Protein AF-A0A7S2JR29-F1 (afdb_monomer_lite)

Foldseek 3Di:
DFLDDDDDDDPVVVVVNVVVQLQAAFDDADDADDAFHKGKDQPVVPDDPPPDDVVRDGPDIDIDTADFWDQDPVVCWTDDPRAPDTANAADPRYPNRRHHGDDPPVNDGPDSDDHGDCPPPDWQFPDDADPVGQWTWTAPNVNPDIGTHHPVRDDPPPPPFPDKDFDWDDDPVDIHTPDIDTDHDPPDDWDQDPVVNDIDDDDDD

Organism: NCBI:txid163516

Radius of gyration: 22.62 Å; chains: 1; bounding box: 62×38×67 Å

Secondary structure (DSSP, 8-state):
--SSSS----HHHHHHHHHHHTTS-------TT----EEEEETTTTSPTT---TT--TT-EEEEEPPPPEEETTTTEEE-TT-SS-BSSB-SS-GGGTT-B---TTS--STT------TT---EEEE--BTTB--EEEEEGGGTEEEEE-GGG--------SEEEEEEEE-SS-EEEEEEEEE---SS-PPEETTTTEEPS----

pLDDT: mean 70.87, std 15.74, range [25.97, 96.75]

Structure (mmCIF, N/CA/C/O backbone):
data_AF-A0A7S2JR29-F1
#
_entry.id   AF-A0A7S2JR29-F1
#
loop_
_atom_site.group_PDB
_atom_site.id
_atom_site.type_symbol
_atom_site.label_atom_id
_atom_site.label_alt_id
_atom_site.label_comp_id
_atom_site.label_asym_id
_atom_site.label_entity_id
_atom_site.label_seq_id
_atom_site.pdbx_PDB_ins_code
_atom_site.Cartn_x
_atom_site.Cartn_y
_atom_site.Cartn_z
_atom_site.occupancy
_atom_site.B_iso_or_equiv
_atom_site.auth_seq_id
_atom_site.auth_comp_id
_atom_site.auth_asym_id
_atom_site.auth_atom_id
_atom_site.pdbx_PDB_model_num
ATOM 1 N N . ASN A 1 1 ? 14.807 -12.478 2.653 1.00 32.62 1 ASN A N 1
ATOM 2 C CA . ASN A 1 1 ? 14.639 -12.331 1.195 1.00 32.62 1 ASN A CA 1
ATOM 3 C C . ASN A 1 1 ? 13.694 -11.182 0.992 1.00 32.62 1 ASN A C 1
ATOM 5 O O . ASN A 1 1 ? 12.557 -11.272 1.449 1.00 32.62 1 ASN A O 1
ATOM 9 N N . GLY A 1 2 ? 14.220 -10.057 0.503 1.00 25.97 2 GLY A N 1
ATOM 10 C CA . GLY A 1 2 ? 13.373 -8.916 0.178 1.00 25.97 2 GLY A CA 1
ATOM 11 C C . GLY A 1 2 ? 12.423 -9.295 -0.959 1.00 25.97 2 GLY A C 1
ATOM 12 O O . GLY A 1 2 ? 12.494 -10.427 -1.452 1.00 25.97 2 GLY A O 1
ATOM 13 N N . PRO A 1 3 ? 11.590 -8.358 -1.433 1.00 32.12 3 PRO A N 1
ATOM 14 C CA . PRO A 1 3 ? 10.979 -8.502 -2.758 1.00 32.12 3 PRO A CA 1
ATOM 15 C C . PRO A 1 3 ? 12.033 -8.867 -3.831 1.00 32.12 3 PRO A C 1
ATOM 17 O O . PRO A 1 3 ? 11.718 -9.563 -4.786 1.00 32.12 3 PRO A O 1
ATOM 20 N N . PHE A 1 4 ? 13.317 -8.580 -3.559 1.00 44.47 4 PHE A N 1
ATOM 21 C CA . PHE A 1 4 ? 14.482 -9.092 -4.273 1.00 44.47 4 PHE A CA 1
ATOM 22 C C . PHE A 1 4 ? 15.467 -9.820 -3.323 1.00 44.47 4 PHE A C 1
ATOM 24 O O . PHE A 1 4 ? 15.941 -9.244 -2.342 1.00 44.47 4 PHE A O 1
ATOM 31 N N . ALA A 1 5 ? 15.711 -11.119 -3.584 1.00 30.00 5 ALA A N 1
ATOM 32 C CA . ALA A 1 5 ? 16.952 -11.906 -3.379 1.00 30.00 5 ALA A CA 1
ATOM 33 C C . ALA A 1 5 ? 16.700 -13.375 -2.951 1.00 30.00 5 ALA A C 1
ATOM 35 O O . ALA A 1 5 ? 16.258 -13.635 -1.836 1.00 30.00 5 ALA A O 1
ATOM 36 N N . GLY A 1 6 ? 17.103 -14.316 -3.822 1.00 36.81 6 GLY A N 1
ATOM 37 C CA . GLY A 1 6 ? 17.596 -15.670 -3.506 1.00 36.81 6 GLY A CA 1
ATOM 38 C C . GLY A 1 6 ? 16.601 -16.728 -3.000 1.00 36.81 6 GLY A C 1
ATOM 39 O O . GLY A 1 6 ? 16.260 -16.735 -1.829 1.00 36.81 6 GLY A O 1
ATOM 40 N N . LYS A 1 7 ? 16.245 -17.694 -3.871 1.00 45.25 7 LYS A N 1
ATOM 41 C CA . LYS A 1 7 ? 15.585 -19.000 -3.601 1.00 45.25 7 LYS A CA 1
ATOM 42 C C . LYS A 1 7 ? 15.349 -19.316 -2.100 1.00 45.25 7 LYS A C 1
ATOM 44 O O . LYS A 1 7 ? 16.184 -19.948 -1.454 1.00 45.25 7 LYS A O 1
ATOM 49 N N . ASN A 1 8 ? 14.193 -18.914 -1.567 1.00 46.78 8 ASN A N 1
ATOM 50 C CA . ASN A 1 8 ? 13.805 -19.149 -0.170 1.00 46.78 8 ASN A CA 1
ATOM 51 C C . ASN A 1 8 ? 13.658 -20.658 0.085 1.00 46.78 8 ASN A C 1
ATOM 53 O O . ASN A 1 8 ? 12.890 -21.326 -0.609 1.00 46.78 8 ASN A O 1
ATOM 57 N N . GLN A 1 9 ? 14.364 -21.203 1.079 1.00 53.62 9 GLN A N 1
ATOM 58 C CA . GLN A 1 9 ? 14.301 -22.635 1.421 1.00 53.62 9 GLN A CA 1
ATOM 59 C C . GLN A 1 9 ? 13.503 -22.930 2.701 1.00 53.62 9 GLN A C 1
ATOM 61 O O . GLN A 1 9 ? 13.323 -24.102 3.028 1.00 53.62 9 GLN A O 1
ATOM 66 N N . SER A 1 10 ? 12.994 -21.925 3.433 1.00 61.34 10 SER A N 1
ATOM 67 C CA . SER A 1 10 ? 12.275 -22.181 4.692 1.00 61.34 10 SER A CA 1
ATOM 68 C C . SER A 1 10 ? 10.958 -21.418 4.850 1.00 61.34 10 SER A C 1
ATOM 70 O O . SER A 1 10 ? 10.845 -20.234 4.542 1.00 61.34 10 SER A O 1
ATOM 72 N N . THR A 1 11 ? 9.966 -22.092 5.435 1.00 54.06 11 THR A N 1
ATOM 73 C CA . THR A 1 11 ? 8.628 -21.571 5.773 1.00 54.06 11 THR A CA 1
ATOM 74 C C . THR A 1 11 ? 8.671 -20.312 6.648 1.00 54.06 11 THR A C 1
ATOM 76 O O . THR A 1 11 ? 7.770 -19.480 6.594 1.00 54.06 11 THR A O 1
ATOM 79 N N . LYS A 1 12 ? 9.736 -20.144 7.441 1.00 54.47 12 LYS A N 1
ATOM 80 C CA . LYS A 1 12 ? 9.939 -18.978 8.306 1.00 54.47 12 LYS A CA 1
ATOM 81 C C . LYS A 1 12 ? 10.184 -17.697 7.503 1.00 54.47 12 LYS A C 1
ATOM 83 O O . LYS A 1 12 ? 9.631 -16.660 7.846 1.00 54.47 12 LYS A O 1
ATOM 88 N N . GLU A 1 13 ? 10.940 -17.777 6.408 1.00 51.84 13 GLU A N 1
ATOM 89 C CA . GLU A 1 13 ? 11.180 -16.625 5.527 1.00 51.84 13 GLU A CA 1
ATOM 90 C C . GLU A 1 13 ? 9.914 -16.196 4.784 1.00 51.84 13 GLU A C 1
ATOM 92 O O . GLU A 1 13 ? 9.725 -15.006 4.552 1.00 51.84 13 GLU A O 1
ATOM 97 N N . HIS A 1 14 ? 9.023 -17.136 4.453 1.00 52.34 14 HIS A N 1
ATOM 98 C CA . HIS A 1 14 ? 7.710 -16.792 3.906 1.00 52.34 14 HIS A CA 1
ATOM 99 C C . HIS A 1 14 ? 6.840 -16.046 4.917 1.00 52.34 14 HIS A C 1
ATOM 101 O O . HIS A 1 14 ? 6.235 -15.052 4.541 1.00 52.34 14 HIS A O 1
ATOM 107 N N . LEU A 1 15 ? 6.827 -16.456 6.189 1.00 55.44 15 LEU A N 1
ATOM 108 C CA . LEU A 1 15 ? 6.054 -15.776 7.237 1.00 55.44 15 LEU A CA 1
ATOM 109 C C . LEU A 1 15 ? 6.587 -14.373 7.562 1.00 55.44 15 LEU A C 1
ATOM 111 O O . LEU A 1 15 ? 5.800 -13.456 7.778 1.00 55.44 15 LEU A O 1
ATOM 115 N N . ASP A 1 16 ? 7.910 -14.193 7.585 1.00 53.47 16 ASP A N 1
ATOM 116 C CA . ASP A 1 16 ? 8.519 -12.874 7.790 1.00 53.47 16 ASP A CA 1
ATOM 117 C C . ASP A 1 16 ? 8.306 -11.957 6.569 1.00 53.47 16 ASP A C 1
ATOM 119 O O . ASP A 1 16 ? 8.102 -10.757 6.739 1.00 53.47 16 ASP A O 1
ATOM 123 N N . ARG A 1 17 ? 8.272 -12.511 5.346 1.00 52.22 17 ARG A N 1
ATOM 124 C CA . ARG A 1 17 ? 7.917 -11.764 4.129 1.00 52.22 17 ARG A CA 1
ATOM 125 C C . ARG A 1 17 ? 6.442 -11.369 4.114 1.00 52.22 17 ARG A C 1
ATOM 127 O O . ARG A 1 17 ? 6.159 -10.207 3.877 1.00 52.22 17 ARG A O 1
ATOM 134 N N . ASP A 1 18 ? 5.531 -12.287 4.429 1.00 49.19 18 ASP A N 1
ATOM 135 C CA . ASP A 1 18 ? 4.097 -11.999 4.581 1.00 49.19 18 ASP A CA 1
ATOM 136 C C . ASP A 1 18 ? 3.857 -10.899 5.617 1.00 49.19 18 ASP A C 1
ATOM 138 O O . ASP A 1 18 ? 3.021 -10.028 5.412 1.00 49.19 18 ASP A O 1
ATOM 142 N N . ARG A 1 19 ? 4.605 -10.904 6.730 1.00 53.03 19 ARG A N 1
ATOM 143 C CA . ARG A 1 19 ? 4.529 -9.842 7.741 1.00 53.03 19 ARG A CA 1
ATOM 144 C C . ARG A 1 19 ? 4.991 -8.490 7.189 1.00 53.03 19 ARG A C 1
ATOM 146 O O . ARG A 1 19 ? 4.365 -7.488 7.496 1.00 53.03 19 ARG A O 1
ATOM 153 N N . ASN A 1 20 ? 6.050 -8.472 6.380 1.00 46.97 20 ASN A N 1
ATOM 154 C CA . ASN A 1 20 ? 6.601 -7.245 5.799 1.00 46.97 20 ASN A CA 1
ATOM 155 C C . ASN A 1 20 ? 5.775 -6.723 4.606 1.00 46.97 20 ASN A C 1
ATOM 157 O O . ASN A 1 20 ? 5.671 -5.515 4.429 1.00 46.97 20 ASN A O 1
ATOM 161 N N . LEU A 1 21 ? 5.162 -7.609 3.814 1.00 45.38 21 LEU A N 1
ATOM 162 C CA . LEU A 1 21 ? 4.220 -7.257 2.743 1.00 45.38 21 LEU A CA 1
ATOM 163 C C . LEU A 1 21 ? 2.896 -6.729 3.321 1.00 45.38 21 LEU A C 1
ATOM 165 O O . LEU A 1 21 ? 2.339 -5.775 2.799 1.00 45.38 21 LEU A O 1
ATOM 169 N N . LYS A 1 22 ? 2.450 -7.257 4.469 1.00 45.28 22 LYS A N 1
ATOM 170 C CA . LYS A 1 22 ? 1.322 -6.707 5.248 1.00 45.28 22 LYS A CA 1
ATOM 171 C C . LYS A 1 22 ? 1.606 -5.346 5.885 1.00 45.28 22 LYS A C 1
ATOM 173 O O . LYS A 1 22 ? 0.684 -4.697 6.367 1.00 45.28 22 LYS A O 1
ATOM 178 N N . GLU A 1 23 ? 2.866 -4.918 5.940 1.00 41.50 23 GLU A N 1
ATOM 179 C CA . GLU A 1 23 ? 3.234 -3.610 6.484 1.00 41.50 23 GLU A CA 1
ATOM 180 C C . GLU A 1 23 ? 3.197 -2.494 5.432 1.00 41.50 23 GLU A C 1
ATOM 182 O O . GLU A 1 23 ? 3.152 -1.333 5.839 1.00 41.50 23 GLU A O 1
ATOM 187 N N . TYR A 1 24 ? 3.154 -2.778 4.119 1.00 32.66 24 TYR A N 1
ATOM 188 C CA . TYR A 1 24 ? 3.114 -1.719 3.104 1.00 32.66 24 TYR A CA 1
ATOM 189 C C . TYR A 1 24 ? 2.336 -2.090 1.829 1.00 32.66 24 TYR A C 1
ATOM 191 O O . TYR A 1 24 ? 2.521 -3.180 1.300 1.00 32.66 24 TYR A O 1
ATOM 199 N N . PRO A 1 25 ? 1.448 -1.190 1.363 1.00 44.81 25 PRO A N 1
ATOM 200 C CA . PRO A 1 25 ? 0.139 -1.542 0.833 1.00 44.81 25 PRO A CA 1
ATOM 201 C C . PRO A 1 25 ? 0.118 -1.649 -0.683 1.00 44.81 25 PRO A C 1
ATOM 203 O O . PRO A 1 25 ? 1.171 -1.615 -1.287 1.00 44.81 25 PRO A O 1
ATOM 206 N N . LEU A 1 26 ? -1.083 -1.799 -1.249 1.00 31.61 26 LEU A N 1
ATOM 207 C CA . LEU A 1 26 ? -1.375 -2.372 -2.547 1.00 31.61 26 LEU A CA 1
ATOM 208 C C . LEU A 1 26 ? -2.769 -1.813 -2.984 1.00 31.61 26 LEU A C 1
ATOM 210 O O . LEU A 1 26 ? -3.681 -2.053 -2.230 1.00 31.61 26 LEU A O 1
ATOM 214 N N . CYS A 1 27 ? -2.982 -1.023 -4.063 1.00 44.75 27 CYS A N 1
ATOM 215 C CA . CYS A 1 27 ? -4.030 0.048 -4.181 1.00 44.75 27 CYS A CA 1
ATOM 216 C C . CYS A 1 27 ? -5.144 -0.045 -5.249 1.00 44.75 27 CYS A C 1
ATOM 218 O O . CYS A 1 27 ? -4.932 -0.634 -6.304 1.00 44.75 27 CYS A O 1
ATOM 220 N N . PRO A 1 28 ? -6.280 0.659 -5.010 1.00 40.38 28 PRO A N 1
ATOM 221 C CA . PRO A 1 28 ? -7.152 1.268 -6.018 1.00 40.38 28 PRO A CA 1
ATOM 222 C C . PRO A 1 28 ? -7.369 2.793 -5.810 1.00 40.38 28 PRO A C 1
ATOM 224 O O . PRO A 1 28 ? -6.794 3.408 -4.910 1.00 40.38 28 PRO A O 1
ATOM 227 N N . ASP A 1 29 ? -8.189 3.369 -6.695 1.00 34.75 29 ASP A N 1
ATOM 228 C CA . ASP A 1 29 ? -8.310 4.786 -7.075 1.00 34.75 29 ASP A CA 1
ATOM 229 C C . ASP A 1 29 ? -8.396 5.840 -5.961 1.00 34.75 29 ASP A C 1
ATOM 231 O O . ASP A 1 29 ? -9.320 5.881 -5.148 1.00 34.75 29 ASP A O 1
ATOM 235 N N . LEU A 1 30 ? -7.486 6.808 -6.044 1.00 42.41 30 LEU A N 1
ATOM 236 C CA . LEU A 1 30 ? -7.409 7.978 -5.182 1.00 42.41 30 LEU A CA 1
ATOM 237 C C . LEU A 1 30 ? -7.205 9.264 -5.979 1.00 42.41 30 LEU A C 1
ATOM 239 O O . LEU A 1 30 ? -6.501 9.272 -6.983 1.00 42.41 30 LEU A O 1
ATOM 243 N N . GLU A 1 31 ? -7.774 10.365 -5.482 1.00 44.97 31 GLU A N 1
ATOM 244 C CA . GLU A 1 31 ? -7.595 11.707 -6.047 1.00 44.97 31 GLU A CA 1
ATOM 245 C C . GLU A 1 31 ? -6.125 12.178 -6.038 1.00 44.97 31 GLU A C 1
ATOM 247 O O . GLU A 1 31 ? -5.317 11.799 -5.184 1.00 44.97 31 GLU A O 1
ATOM 252 N N . GLU A 1 32 ? -5.797 13.019 -7.024 1.00 45.50 32 GLU A N 1
ATOM 253 C CA . GLU A 1 32 ? -4.442 13.330 -7.489 1.00 45.50 32 GLU A CA 1
ATOM 254 C C . GLU A 1 32 ? -3.471 13.819 -6.393 1.00 45.50 32 GLU A C 1
ATOM 256 O O . GLU A 1 32 ? -3.618 14.896 -5.814 1.00 45.50 32 GLU A O 1
ATOM 261 N N . GLY A 1 33 ? -2.383 13.059 -6.201 1.00 48.00 33 GLY A N 1
ATOM 262 C CA . GLY A 1 33 ? -1.074 13.627 -5.851 1.00 48.00 33 GLY A CA 1
ATOM 263 C C . GLY A 1 33 ? -0.629 13.606 -4.385 1.00 48.00 33 GLY A C 1
ATOM 264 O O . GLY A 1 33 ? 0.236 14.408 -4.036 1.00 48.00 33 GLY A O 1
ATOM 265 N N . THR A 1 34 ? -1.162 12.736 -3.518 1.00 54.66 34 THR A N 1
ATOM 266 C CA . THR A 1 34 ? -0.797 12.766 -2.078 1.00 54.66 34 THR A CA 1
ATOM 267 C C . THR A 1 34 ? -0.168 11.508 -1.488 1.00 54.66 34 THR A C 1
ATOM 269 O O . THR A 1 34 ? 0.165 11.532 -0.303 1.00 54.66 34 THR A O 1
ATOM 272 N N . ASP A 1 35 ? 0.055 10.449 -2.268 1.00 58.00 35 ASP A N 1
ATOM 273 C CA . ASP A 1 35 ? 0.726 9.249 -1.754 1.00 58.00 35 ASP A CA 1
ATOM 274 C C . ASP A 1 35 ? 2.081 9.005 -2.421 1.00 58.00 35 ASP A C 1
ATOM 276 O O . ASP A 1 35 ? 2.349 9.495 -3.512 1.00 58.00 35 ASP A O 1
ATOM 280 N N . GLU A 1 36 ? 2.955 8.289 -1.730 1.00 66.25 36 GLU A N 1
ATOM 281 C CA . GLU A 1 36 ? 4.335 8.032 -2.123 1.00 66.25 36 GLU A CA 1
ATOM 282 C C . GLU A 1 36 ? 4.626 6.539 -1.921 1.00 66.25 36 GLU A C 1
ATOM 284 O O . GLU A 1 36 ? 4.483 6.012 -0.816 1.00 66.25 36 GLU A O 1
ATOM 289 N N . ILE A 1 37 ? 5.036 5.829 -2.978 1.00 68.81 37 ILE A N 1
ATOM 290 C CA . ILE A 1 37 ? 5.370 4.399 -2.872 1.00 68.81 37 ILE A CA 1
ATOM 291 C C . ILE A 1 37 ? 6.734 4.251 -2.204 1.00 68.81 37 ILE A C 1
ATOM 293 O O . ILE A 1 37 ? 7.709 4.852 -2.651 1.00 68.81 37 ILE A O 1
ATOM 297 N N . PHE A 1 38 ? 6.825 3.416 -1.168 1.00 68.62 38 PHE A N 1
ATOM 298 C CA . PHE A 1 38 ? 8.088 3.082 -0.512 1.00 68.62 38 PHE A CA 1
ATOM 299 C C . PHE A 1 38 ? 8.562 1.679 -0.903 1.00 68.62 38 PHE A C 1
ATOM 301 O O . PHE A 1 38 ? 7.790 0.725 -0.883 1.00 68.62 38 PHE A O 1
ATOM 308 N N . CYS A 1 39 ? 9.852 1.558 -1.200 1.00 71.31 39 CYS A N 1
ATOM 309 C CA . CYS A 1 39 ? 10.542 0.334 -1.573 1.00 71.31 39 CYS A CA 1
ATOM 310 C C . CYS A 1 39 ? 11.359 -0.174 -0.384 1.00 71.31 39 CYS A C 1
ATOM 312 O O . CYS A 1 39 ? 11.917 0.602 0.399 1.00 71.31 39 CYS A O 1
ATOM 314 N N . SER A 1 40 ? 11.413 -1.495 -0.224 1.00 70.25 40 SER A N 1
ATOM 315 C CA . SER A 1 40 ? 12.212 -2.135 0.817 1.00 70.25 40 SER A CA 1
ATOM 316 C C . SER A 1 40 ? 13.603 -2.436 0.274 1.00 70.25 40 SER A C 1
ATOM 318 O O . SER A 1 40 ? 13.752 -3.312 -0.575 1.00 70.25 40 SER A O 1
ATOM 320 N N . ARG A 1 41 ? 14.625 -1.742 0.781 1.00 71.94 41 ARG A N 1
ATOM 321 C CA . ARG A 1 41 ? 16.021 -1.999 0.412 1.00 71.94 41 ARG A CA 1
ATOM 322 C C . ARG A 1 41 ? 16.744 -2.774 1.494 1.00 71.94 41 ARG A C 1
ATOM 324 O O . ARG A 1 41 ? 16.540 -2.562 2.694 1.00 71.94 41 ARG A O 1
ATOM 331 N N . ASN A 1 42 ? 17.598 -3.693 1.067 1.00 72.31 42 ASN A N 1
ATOM 332 C CA . ASN A 1 42 ? 18.520 -4.364 1.964 1.00 72.31 42 ASN A CA 1
ATOM 333 C C . ASN A 1 42 ? 19.681 -3.415 2.250 1.00 72.31 42 ASN A C 1
ATOM 335 O O . ASN A 1 42 ? 20.327 -2.925 1.330 1.00 72.31 42 ASN A O 1
ATOM 339 N N . ILE A 1 43 ? 19.986 -3.194 3.529 1.00 74.81 43 ILE A N 1
ATOM 340 C CA . ILE A 1 43 ? 21.078 -2.294 3.923 1.00 74.81 43 ILE A CA 1
ATOM 341 C C . ILE A 1 43 ? 22.412 -2.716 3.285 1.00 74.81 43 ILE A C 1
ATOM 343 O O . ILE A 1 43 ? 23.265 -1.869 3.045 1.00 74.81 43 ILE A O 1
ATOM 347 N N . LEU A 1 44 ? 22.602 -4.012 3.012 1.00 74.44 44 LEU A N 1
ATOM 348 C CA . LEU A 1 44 ? 23.827 -4.520 2.397 1.00 74.44 44 LEU A CA 1
ATOM 349 C C . LEU A 1 44 ? 23.996 -4.124 0.925 1.00 74.44 44 LEU A C 1
ATOM 351 O O . LEU A 1 44 ? 25.138 -4.043 0.482 1.00 74.44 44 LEU A O 1
ATOM 355 N N . ASP A 1 45 ? 22.907 -3.868 0.199 1.00 75.38 45 ASP A N 1
ATOM 356 C CA . ASP A 1 45 ? 22.960 -3.557 -1.235 1.00 75.38 45 ASP A CA 1
ATOM 357 C C . ASP A 1 45 ? 23.384 -2.098 -1.477 1.00 75.38 45 ASP A C 1
ATOM 359 O O . ASP A 1 45 ? 24.025 -1.794 -2.478 1.00 75.38 45 ASP A O 1
ATOM 363 N N . ASP A 1 46 ? 23.113 -1.206 -0.518 1.00 75.12 46 ASP A N 1
ATOM 364 C CA . ASP A 1 46 ? 23.509 0.208 -0.576 1.00 75.12 46 ASP A CA 1
ATOM 365 C C . ASP A 1 46 ? 24.894 0.481 0.054 1.00 75.12 46 ASP A C 1
ATOM 367 O O . ASP A 1 46 ? 25.340 1.631 0.137 1.00 75.12 46 ASP A O 1
ATOM 371 N N . LEU A 1 47 ? 25.598 -0.551 0.537 1.00 76.94 47 LEU A N 1
ATOM 372 C CA . LEU A 1 47 ? 26.946 -0.382 1.076 1.00 76.94 47 LEU A CA 1
ATOM 373 C C . LEU A 1 47 ? 27.966 -0.214 -0.060 1.00 76.94 47 LEU A C 1
ATOM 375 O O . LEU A 1 47 ? 27.981 -1.018 -0.991 1.00 76.94 47 LEU A O 1
ATOM 379 N N . PRO A 1 48 ? 28.896 0.756 0.035 1.00 78.00 48 PRO A N 1
ATOM 380 C CA . PRO A 1 48 ? 29.978 0.856 -0.934 1.00 78.00 48 PRO A CA 1
ATOM 381 C C . PRO A 1 48 ? 30.803 -0.435 -0.932 1.00 78.00 48 PRO A C 1
ATOM 383 O O . PRO A 1 48 ? 31.091 -0.994 0.135 1.00 78.00 48 PRO A O 1
ATOM 386 N N . GLU A 1 49 ? 31.185 -0.900 -2.126 1.00 76.44 49 GLU A N 1
ATOM 387 C CA . GLU A 1 49 ? 31.957 -2.132 -2.303 1.00 76.44 49 GLU A CA 1
ATOM 388 C C . GLU A 1 49 ? 33.159 -2.161 -1.342 1.00 76.44 49 GLU A C 1
ATOM 390 O O . GLU A 1 49 ? 34.043 -1.305 -1.375 1.00 76.44 49 GLU A O 1
ATOM 395 N N . GLY A 1 50 ? 33.175 -3.148 -0.440 1.00 72.81 50 GLY A N 1
ATOM 396 C CA . GLY A 1 50 ? 34.240 -3.328 0.552 1.00 72.81 50 GLY A CA 1
ATOM 397 C C . GLY A 1 50 ? 33.938 -2.823 1.968 1.00 72.81 50 GLY A C 1
ATOM 398 O O . GLY A 1 50 ? 34.748 -3.065 2.869 1.00 72.81 50 GLY A O 1
ATOM 399 N N . ALA A 1 51 ? 32.783 -2.200 2.223 1.00 74.25 51 ALA A N 1
ATOM 400 C CA . ALA A 1 51 ? 32.363 -1.849 3.578 1.00 74.25 51 ALA A CA 1
ATOM 401 C C . ALA A 1 51 ? 32.025 -3.107 4.404 1.00 74.25 51 ALA A C 1
ATOM 403 O O . ALA A 1 51 ? 30.928 -3.657 4.351 1.00 74.25 51 ALA A O 1
ATOM 404 N N . LYS A 1 52 ? 32.981 -3.571 5.214 1.00 66.75 52 LYS A N 1
ATOM 405 C CA . LYS A 1 52 ? 32.766 -4.650 6.188 1.00 66.75 52 LYS A CA 1
ATOM 406 C C . LYS A 1 52 ? 32.278 -4.059 7.508 1.00 66.75 52 LYS A C 1
ATOM 408 O O . LYS A 1 52 ? 33.089 -3.774 8.385 1.00 66.75 52 LYS A O 1
ATOM 413 N N . ASN A 1 53 ? 30.967 -3.875 7.666 1.00 69.25 53 ASN A N 1
ATOM 414 C CA . ASN A 1 53 ? 30.395 -3.561 8.975 1.00 69.25 53 ASN A CA 1
ATOM 415 C C . ASN A 1 53 ? 29.844 -4.842 9.632 1.00 69.25 53 ASN A C 1
ATOM 417 O O . ASN A 1 53 ? 28.792 -5.329 9.220 1.00 69.25 53 ASN A O 1
ATOM 421 N N . PRO A 1 54 ? 30.511 -5.388 10.664 1.00 57.47 54 PRO A N 1
ATOM 422 C CA . PRO A 1 54 ? 30.091 -6.628 11.318 1.00 57.47 54 PRO A CA 1
ATOM 423 C C . PRO A 1 54 ? 28.755 -6.513 12.076 1.00 57.47 54 PRO A C 1
ATOM 425 O O . PRO A 1 54 ? 28.206 -7.532 12.485 1.00 57.47 54 PRO A O 1
ATOM 428 N N . LEU A 1 55 ? 28.217 -5.301 12.262 1.00 59.44 55 LEU A N 1
ATOM 429 C CA . LEU A 1 55 ? 26.905 -5.077 12.884 1.00 59.44 55 LEU A CA 1
ATOM 430 C C . LEU A 1 55 ? 25.734 -5.168 11.892 1.00 59.44 55 LEU A C 1
ATOM 432 O O . LEU A 1 55 ? 24.576 -5.206 12.314 1.00 59.44 55 LEU A O 1
ATOM 436 N N . LEU A 1 56 ? 26.011 -5.218 10.586 1.00 62.16 56 LEU A N 1
ATOM 437 C CA . LEU A 1 56 ? 24.996 -5.374 9.549 1.00 62.16 56 LEU A CA 1
ATOM 438 C C . LEU A 1 56 ? 24.835 -6.861 9.233 1.00 62.16 56 LEU A C 1
ATOM 440 O O . LEU A 1 56 ? 25.546 -7.437 8.415 1.00 62.16 56 LEU A O 1
ATOM 444 N N . SER A 1 57 ? 23.917 -7.507 9.949 1.00 60.91 57 SER A N 1
ATOM 445 C CA . SER A 1 57 ? 23.514 -8.878 9.635 1.00 60.91 57 SER A CA 1
ATOM 446 C C . SER A 1 57 ? 22.678 -8.900 8.346 1.00 60.91 57 SER A C 1
ATOM 448 O O . SER A 1 57 ? 21.838 -8.009 8.174 1.00 60.91 57 SER A O 1
ATOM 450 N N . PRO A 1 58 ? 22.845 -9.915 7.476 1.00 62.41 58 PRO A N 1
ATOM 451 C CA . PRO A 1 58 ? 21.969 -10.126 6.327 1.00 62.41 58 PRO A CA 1
ATOM 452 C C . PRO A 1 58 ? 20.499 -10.163 6.750 1.00 62.41 58 PRO A C 1
ATOM 454 O O . PRO A 1 58 ? 20.165 -10.732 7.791 1.00 62.41 58 PRO A O 1
ATOM 457 N N . GLY A 1 59 ? 19.625 -9.558 5.944 1.00 60.69 59 GLY A N 1
ATOM 458 C CA . GLY A 1 59 ? 18.181 -9.554 6.188 1.00 60.69 59 GLY A CA 1
ATOM 459 C C . GLY A 1 59 ? 17.655 -8.377 7.013 1.00 60.69 59 GLY A C 1
ATOM 460 O O . GLY A 1 59 ? 16.513 -8.426 7.465 1.00 60.69 59 GLY A O 1
ATOM 461 N N . ARG A 1 60 ? 18.451 -7.318 7.213 1.00 61.31 60 ARG A N 1
ATOM 462 C CA . ARG A 1 60 ? 17.932 -6.032 7.694 1.00 61.31 60 ARG A CA 1
ATOM 463 C C . ARG A 1 60 ? 17.503 -5.180 6.509 1.00 61.31 60 ARG A C 1
ATOM 465 O O . ARG A 1 60 ? 18.328 -4.819 5.672 1.00 61.31 60 ARG A O 1
ATOM 472 N N . PHE A 1 61 ? 16.221 -4.854 6.488 1.00 65.12 61 PHE A N 1
ATOM 473 C CA . PHE A 1 61 ? 15.612 -4.025 5.464 1.00 65.12 61 PHE A CA 1
ATOM 474 C C . PHE A 1 61 ? 15.206 -2.680 6.047 1.00 65.12 61 PHE A C 1
ATOM 476 O O . PHE A 1 61 ? 14.930 -2.569 7.244 1.00 65.12 61 PHE A O 1
ATOM 483 N N . TYR A 1 62 ? 15.169 -1.668 5.195 1.00 65.88 62 TYR A N 1
ATOM 484 C CA . TYR A 1 62 ? 14.632 -0.361 5.525 1.00 65.88 62 TYR A CA 1
ATOM 485 C C . TYR A 1 62 ? 13.792 0.152 4.359 1.00 65.88 62 TYR A C 1
ATOM 487 O O . TYR A 1 62 ? 13.994 -0.242 3.211 1.00 65.88 62 TYR A O 1
ATOM 495 N N . SER A 1 63 ? 12.810 0.988 4.674 1.00 68.88 63 SER A N 1
ATOM 496 C CA . SER A 1 63 ? 11.929 1.581 3.674 1.00 68.88 63 SER A CA 1
ATOM 497 C C . SER A 1 63 ? 12.523 2.891 3.171 1.00 68.88 63 SER A C 1
ATOM 499 O O . SER A 1 63 ? 12.876 3.761 3.970 1.00 68.88 63 SER A O 1
ATOM 501 N N . VAL A 1 64 ? 12.583 3.044 1.855 1.00 74.94 64 VAL A N 1
ATOM 502 C CA . VAL A 1 64 ? 12.948 4.286 1.161 1.00 74.94 64 VAL A CA 1
ATOM 503 C C . VAL A 1 64 ? 11.872 4.636 0.154 1.00 74.94 64 VAL A C 1
ATOM 505 O O . VAL A 1 64 ? 11.105 3.766 -0.232 1.00 74.94 64 VAL A O 1
ATOM 508 N N . LEU A 1 65 ? 11.793 5.892 -0.271 1.00 77.81 65 LEU A N 1
ATOM 509 C CA . LEU A 1 65 ? 10.903 6.263 -1.366 1.00 77.81 65 LEU A CA 1
ATOM 510 C C . LEU A 1 65 ? 11.340 5.528 -2.644 1.00 77.81 65 LEU A C 1
ATOM 512 O O . LEU A 1 65 ? 12.517 5.590 -3.003 1.00 77.81 65 LEU A O 1
ATOM 516 N N . CYS A 1 66 ? 10.416 4.835 -3.308 1.00 81.56 66 CYS A N 1
ATOM 517 C CA . CYS A 1 66 ? 10.684 4.193 -4.588 1.00 81.56 66 CYS A CA 1
ATOM 518 C C . CYS A 1 66 ? 11.034 5.239 -5.643 1.00 81.56 66 CYS A C 1
ATOM 520 O O . CYS A 1 66 ? 10.462 6.333 -5.696 1.00 81.56 66 CYS A O 1
ATOM 522 N N . GLU A 1 67 ? 11.950 4.880 -6.534 1.00 87.12 67 GLU A N 1
ATOM 523 C CA . GLU A 1 67 ? 12.302 5.737 -7.653 1.00 87.12 67 GLU A CA 1
ATOM 524 C C . GLU A 1 67 ? 11.141 5.829 -8.652 1.00 87.12 67 GLU A C 1
ATOM 526 O O . GLU A 1 67 ? 10.554 4.821 -9.051 1.00 87.12 67 GLU A O 1
ATOM 531 N N . LYS A 1 68 ? 10.816 7.057 -9.071 1.00 90.50 68 LYS A N 1
ATOM 532 C CA . LYS A 1 68 ? 9.789 7.298 -10.088 1.00 90.50 68 LYS A CA 1
ATOM 533 C C . LYS A 1 68 ? 10.179 6.619 -11.398 1.00 90.50 68 LYS A C 1
ATOM 535 O O . LYS A 1 68 ? 11.344 6.625 -11.788 1.00 90.50 68 LYS A O 1
ATOM 540 N N . LEU A 1 69 ? 9.187 6.116 -12.122 1.00 90.69 69 LEU A N 1
ATOM 541 C CA . LEU A 1 69 ? 9.400 5.512 -13.425 1.00 90.69 69 LEU A CA 1
ATOM 542 C C . LEU A 1 69 ? 9.964 6.521 -14.418 1.00 90.69 69 LEU A C 1
ATOM 544 O O . LEU A 1 69 ? 9.395 7.591 -14.662 1.00 90.69 69 LEU A O 1
ATOM 548 N N . SER A 1 70 ? 11.064 6.124 -15.040 1.00 94.81 70 SER A N 1
ATOM 549 C CA . SER A 1 70 ? 11.692 6.827 -16.146 1.00 94.81 70 SER A CA 1
ATOM 550 C C . SER A 1 70 ? 11.180 6.268 -17.472 1.00 94.81 70 SER A C 1
ATOM 552 O O . SER A 1 70 ? 11.031 5.057 -17.635 1.00 94.81 70 SER A O 1
ATOM 554 N N . PHE A 1 71 ? 10.876 7.152 -18.423 1.00 95.69 71 PHE A N 1
ATOM 555 C CA . PHE A 1 71 ? 10.478 6.750 -19.769 1.00 95.69 71 PHE A CA 1
ATOM 556 C C . PHE A 1 71 ? 11.712 6.561 -20.655 1.00 95.69 71 PHE A C 1
ATOM 558 O O . PHE A 1 71 ? 12.512 7.483 -20.821 1.00 95.69 71 PHE A O 1
ATOM 565 N N . ASN A 1 72 ? 11.840 5.387 -21.267 1.00 95.81 72 ASN A N 1
ATOM 566 C CA . ASN A 1 72 ? 12.862 5.085 -22.257 1.00 95.81 72 ASN A CA 1
ATOM 567 C C . ASN A 1 72 ? 12.301 5.293 -23.669 1.00 95.81 72 ASN A C 1
ATOM 569 O O . ASN A 1 72 ? 11.508 4.496 -24.171 1.00 95.81 72 ASN A O 1
ATOM 573 N N . SER A 1 73 ? 12.764 6.349 -24.338 1.00 96.62 73 SER A N 1
ATOM 574 C CA . SER A 1 73 ? 12.314 6.724 -25.683 1.00 96.62 73 SER A CA 1
ATOM 575 C C . SER A 1 73 ? 12.728 5.750 -26.788 1.00 96.62 73 SER A C 1
ATOM 577 O O . SER A 1 73 ? 12.128 5.773 -27.858 1.00 96.62 73 SER A O 1
ATOM 579 N N . SER A 1 74 ? 13.737 4.902 -26.562 1.00 96.75 74 SER A N 1
ATOM 580 C CA . SER A 1 74 ? 14.203 3.942 -27.575 1.00 96.75 74 SER A CA 1
ATOM 581 C C . SER A 1 74 ? 13.329 2.689 -27.626 1.00 96.75 74 SER A C 1
ATOM 583 O O . SER A 1 74 ? 13.093 2.150 -28.704 1.00 96.75 74 SER A O 1
ATOM 585 N N . SER A 1 75 ? 12.852 2.227 -26.469 1.00 94.12 75 SER A N 1
ATOM 586 C CA . SER A 1 75 ? 11.992 1.044 -26.342 1.00 94.12 75 SER A CA 1
ATOM 587 C C . SER A 1 75 ? 10.511 1.376 -26.161 1.00 94.12 75 SER A C 1
ATOM 589 O O . SER A 1 75 ? 9.696 0.465 -26.239 1.00 94.12 75 SER A O 1
ATOM 591 N N . PHE A 1 76 ? 10.160 2.651 -25.946 1.00 95.25 76 PHE A N 1
ATOM 592 C CA . PHE A 1 76 ? 8.809 3.098 -25.583 1.00 95.25 76 PHE A CA 1
ATOM 593 C C . PHE A 1 76 ? 8.277 2.390 -24.330 1.00 95.25 76 PHE A C 1
ATOM 595 O O . PHE A 1 76 ? 7.138 1.935 -24.292 1.00 95.25 76 PHE A O 1
ATOM 602 N N . THR A 1 77 ? 9.124 2.278 -23.306 1.00 93.88 77 THR A N 1
ATOM 603 C CA . THR A 1 77 ? 8.791 1.600 -22.046 1.00 93.88 77 THR A CA 1
ATOM 604 C C . THR A 1 77 ? 9.154 2.447 -20.834 1.00 93.88 77 THR A C 1
ATOM 606 O O . THR A 1 77 ? 10.073 3.262 -20.887 1.00 93.88 77 THR A O 1
ATOM 609 N N . PHE A 1 78 ? 8.484 2.201 -19.719 1.00 92.00 78 PHE A N 1
ATOM 610 C CA . PHE A 1 78 ? 8.768 2.732 -18.397 1.00 92.00 78 PHE A CA 1
ATOM 611 C C . PHE A 1 78 ? 9.562 1.725 -17.559 1.00 92.00 78 PHE A C 1
ATOM 613 O O . PHE A 1 78 ? 9.344 0.518 -17.659 1.00 92.00 78 PHE A O 1
ATOM 620 N N . GLY A 1 79 ? 10.479 2.221 -16.732 1.00 90.69 79 GLY A N 1
ATOM 621 C CA . GLY A 1 79 ? 11.239 1.405 -15.785 1.00 90.69 79 GLY A CA 1
ATOM 622 C C . GLY A 1 79 ? 11.940 2.244 -14.719 1.00 90.69 79 GLY A C 1
ATOM 623 O O . GLY A 1 79 ? 12.049 3.469 -14.841 1.00 90.69 79 GLY A O 1
ATOM 624 N N . SER A 1 80 ? 12.425 1.581 -13.677 1.00 91.69 80 SER A N 1
ATOM 625 C CA . SER A 1 80 ? 13.245 2.162 -12.608 1.00 91.69 80 SER A CA 1
ATOM 626 C C . SER A 1 80 ? 14.245 1.118 -12.107 1.00 91.69 80 SER A C 1
ATOM 628 O O . SER A 1 80 ? 14.160 -0.047 -12.488 1.00 91.69 80 SER A O 1
ATOM 630 N N . ASN A 1 81 ? 15.184 1.516 -11.245 1.00 88.56 81 ASN A N 1
ATOM 631 C CA . ASN A 1 81 ? 16.117 0.568 -10.624 1.00 88.56 81 ASN A CA 1
ATOM 632 C C . ASN A 1 81 ? 15.437 -0.387 -9.623 1.00 88.56 81 ASN A C 1
ATOM 634 O O . ASN A 1 81 ? 16.073 -1.327 -9.159 1.00 88.56 81 ASN A O 1
ATOM 638 N N . GLU A 1 82 ? 14.178 -0.121 -9.271 1.00 84.50 82 GLU A N 1
ATOM 639 C CA . GLU A 1 82 ? 13.386 -0.913 -8.321 1.00 84.50 82 GLU A CA 1
ATOM 640 C C . GLU A 1 82 ? 12.508 -1.966 -9.015 1.00 84.50 82 GLU A C 1
ATOM 642 O O . GLU A 1 82 ? 11.909 -2.789 -8.330 1.00 84.50 82 GLU A O 1
ATOM 647 N N . LEU A 1 83 ? 12.395 -1.923 -10.349 1.00 83.69 83 LEU A N 1
ATOM 648 C CA . LEU A 1 83 ? 11.630 -2.890 -11.135 1.00 83.69 83 LEU A CA 1
ATOM 649 C C . LEU A 1 83 ? 12.564 -3.876 -11.832 1.00 83.69 83 LEU A C 1
ATOM 651 O O . LEU A 1 83 ? 13.565 -3.483 -12.434 1.00 83.69 83 LEU A O 1
ATOM 655 N N . ASP A 1 84 ? 12.183 -5.150 -11.834 1.00 81.56 84 ASP A N 1
ATOM 656 C CA . ASP A 1 84 ? 12.894 -6.187 -12.586 1.00 81.56 84 ASP A CA 1
ATOM 657 C C . ASP A 1 84 ? 12.679 -6.063 -14.101 1.00 81.56 84 ASP A C 1
ATOM 659 O O . ASP A 1 84 ? 13.477 -6.566 -14.903 1.00 81.56 84 ASP A O 1
ATOM 663 N N . GLY A 1 85 ? 11.572 -5.436 -14.504 1.00 84.69 85 GLY A N 1
ATOM 664 C CA . GLY A 1 85 ? 11.143 -5.340 -15.891 1.00 84.69 85 GLY A CA 1
ATOM 665 C C . GLY A 1 85 ? 10.964 -3.934 -16.440 1.00 84.69 85 GLY A C 1
ATOM 666 O O . GLY A 1 85 ? 11.046 -2.916 -15.756 1.00 84.69 85 GLY A O 1
ATOM 667 N N . LEU A 1 86 ? 10.667 -3.912 -17.738 1.00 89.19 86 LEU A N 1
ATOM 668 C CA . LEU A 1 86 ? 10.211 -2.734 -18.460 1.00 89.19 86 LEU A CA 1
ATOM 669 C C . LEU A 1 86 ? 8.732 -2.907 -18.794 1.00 89.19 86 LEU A C 1
ATOM 671 O O . LEU A 1 86 ? 8.315 -3.970 -19.258 1.00 89.19 86 LEU A O 1
ATOM 675 N N . TYR A 1 87 ? 7.964 -1.845 -18.600 1.00 89.31 87 TYR A N 1
ATOM 676 C CA . TYR A 1 87 ? 6.514 -1.838 -18.757 1.00 89.31 87 TYR A CA 1
ATOM 677 C C . TYR A 1 87 ? 6.092 -0.838 -19.825 1.00 89.31 87 TYR A C 1
ATOM 679 O O . TYR A 1 87 ? 6.818 0.106 -20.114 1.00 89.31 87 TYR A O 1
ATOM 687 N N . PHE A 1 88 ? 4.934 -1.034 -20.446 1.00 91.25 88 PHE A N 1
ATOM 688 C CA . PHE A 1 88 ? 4.489 -0.153 -21.532 1.00 91.25 88 PHE A CA 1
ATOM 689 C C . PHE A 1 88 ? 3.752 1.089 -21.037 1.00 91.25 88 PHE A C 1
ATOM 691 O O . PHE A 1 88 ? 3.763 2.097 -21.739 1.00 91.25 88 PHE A O 1
ATOM 698 N N . ASP A 1 89 ? 3.179 1.035 -19.835 1.00 87.62 89 ASP A N 1
ATOM 699 C CA . ASP A 1 89 ? 2.427 2.146 -19.259 1.00 87.62 89 ASP A CA 1
ATOM 700 C C . ASP A 1 89 ? 2.668 2.297 -17.749 1.00 87.62 89 ASP A C 1
ATOM 702 O O . ASP A 1 89 ? 3.229 1.413 -17.088 1.00 87.62 89 ASP A O 1
ATOM 706 N N . LYS A 1 90 ? 2.270 3.450 -17.214 1.00 86.25 90 LYS A N 1
ATOM 707 C CA . LYS A 1 90 ? 2.245 3.742 -15.778 1.00 86.25 90 LYS A CA 1
ATOM 708 C C . LYS A 1 90 ? 0.905 3.323 -15.181 1.00 86.25 90 LYS A C 1
ATOM 710 O O . LYS A 1 90 ? -0.095 3.246 -15.880 1.00 86.25 90 LYS A O 1
ATOM 715 N N . CYS A 1 91 ? 0.865 3.109 -13.870 1.00 79.44 91 CYS A N 1
ATOM 716 C CA . CYS A 1 91 ? -0.403 2.869 -13.186 1.00 79.44 91 CYS A CA 1
ATOM 717 C C . CYS A 1 91 ? -1.346 4.077 -13.298 1.00 79.44 91 CYS A C 1
ATOM 719 O O . CYS A 1 91 ? -0.931 5.216 -13.084 1.00 79.44 91 CYS A O 1
ATOM 721 N N . HIS A 1 92 ? -2.633 3.811 -13.533 1.00 72.31 92 HIS A N 1
ATOM 722 C CA . HIS A 1 92 ? -3.690 4.833 -13.640 1.00 72.31 92 HIS A CA 1
ATOM 723 C C . HIS A 1 92 ? -4.067 5.497 -12.305 1.00 72.31 92 HIS A C 1
ATOM 725 O O . HIS A 1 92 ? -4.867 6.421 -12.281 1.00 72.31 92 HIS A O 1
ATOM 731 N N . ILE A 1 93 ? -3.451 5.075 -11.198 1.00 63.44 93 ILE A N 1
ATOM 732 C CA . ILE A 1 93 ? -3.798 5.440 -9.809 1.00 63.44 93 ILE A CA 1
ATOM 733 C C . ILE A 1 93 ? -3.257 6.849 -9.428 1.00 63.44 93 ILE A C 1
ATOM 735 O O . ILE A 1 93 ? -3.140 7.207 -8.259 1.00 63.44 93 ILE A O 1
ATOM 739 N N . GLY A 1 94 ? -2.908 7.679 -10.418 1.00 64.06 94 GLY A N 1
ATOM 740 C CA . GLY A 1 94 ? -2.466 9.067 -10.242 1.00 64.06 94 GLY A CA 1
ATOM 741 C C . GLY A 1 94 ? -0.971 9.266 -9.940 1.00 64.06 94 GLY A C 1
ATOM 742 O O . GLY A 1 94 ? -0.195 8.326 -9.765 1.00 64.06 94 GLY A O 1
ATOM 743 N N . ASP A 1 95 ? -0.557 10.536 -9.859 1.00 67.12 95 ASP A N 1
ATOM 744 C CA . ASP A 1 95 ? 0.856 10.957 -9.764 1.00 67.12 95 ASP A CA 1
ATOM 745 C C . ASP A 1 95 ? 1.590 10.498 -8.493 1.00 67.12 95 ASP A C 1
ATOM 747 O O . ASP A 1 95 ? 2.824 10.436 -8.475 1.00 67.12 95 ASP A O 1
ATOM 751 N N . GLY A 1 96 ? 0.854 10.163 -7.430 1.00 63.62 96 GLY A N 1
ATOM 752 C CA . GLY A 1 96 ? 1.440 9.608 -6.207 1.00 63.62 96 GLY A CA 1
ATOM 753 C C . GLY A 1 96 ? 2.060 8.221 -6.417 1.00 63.62 96 GLY A C 1
ATOM 754 O O . GLY A 1 96 ? 3.068 7.853 -5.812 1.00 63.62 96 GLY A O 1
ATOM 755 N N . PHE A 1 97 ? 1.541 7.484 -7.399 1.00 71.25 97 PHE A N 1
ATOM 756 C CA . PHE A 1 97 ? 2.031 6.169 -7.792 1.00 71.25 97 PHE A CA 1
ATOM 757 C C . PHE A 1 97 ? 3.049 6.257 -8.927 1.00 71.25 97 PHE A C 1
ATOM 759 O O . PHE A 1 97 ? 3.147 5.368 -9.767 1.00 71.25 97 PHE A O 1
ATOM 766 N N . ALA A 1 98 ? 3.867 7.312 -8.940 1.00 80.81 98 ALA A N 1
ATOM 767 C CA . ALA A 1 98 ? 4.841 7.547 -10.002 1.00 80.81 98 ALA A CA 1
ATOM 768 C C . ALA A 1 98 ? 5.888 6.429 -10.168 1.00 80.81 98 ALA A C 1
ATOM 770 O O . ALA A 1 98 ? 6.558 6.407 -11.198 1.00 80.81 98 ALA A O 1
ATOM 771 N N . ALA A 1 99 ? 6.054 5.540 -9.183 1.00 83.88 99 ALA A N 1
ATOM 772 C CA . ALA A 1 99 ? 6.922 4.360 -9.252 1.00 83.88 99 ALA A CA 1
ATOM 773 C C . ALA A 1 99 ? 6.189 3.064 -9.683 1.00 83.88 99 ALA A C 1
ATOM 775 O O . ALA A 1 99 ? 6.831 2.031 -9.840 1.00 83.88 99 ALA A O 1
ATOM 776 N N . CYS A 1 100 ? 4.867 3.104 -9.884 1.00 83.88 100 CYS A N 1
ATOM 777 C CA . CYS A 1 100 ? 4.028 1.959 -10.252 1.00 83.88 100 CYS A CA 1
ATOM 778 C C . CYS A 1 100 ? 3.831 1.873 -11.767 1.00 83.88 100 CYS A C 1
ATOM 780 O O . CYS A 1 100 ? 3.525 2.876 -12.422 1.00 83.88 100 CYS A O 1
ATOM 782 N N . ALA A 1 101 ? 3.968 0.665 -12.313 1.00 85.56 101 ALA A N 1
ATOM 783 C CA . ALA A 1 101 ? 3.778 0.375 -13.728 1.00 85.56 101 ALA A CA 1
ATOM 784 C C . ALA A 1 101 ? 2.552 -0.513 -13.979 1.00 85.56 101 ALA A C 1
ATOM 786 O O . ALA A 1 101 ? 2.238 -1.391 -13.175 1.00 85.56 101 ALA A O 1
ATOM 787 N N . GLU A 1 102 ? 1.871 -0.303 -15.105 1.00 84.56 102 GLU A N 1
ATOM 788 C CA . GLU A 1 102 ? 0.698 -1.098 -15.469 1.00 84.56 102 GLU A CA 1
ATOM 789 C C . GLU A 1 102 ? 1.110 -2.476 -16.002 1.00 84.56 102 GLU A C 1
ATOM 791 O O . GLU A 1 102 ? 2.026 -2.606 -16.823 1.00 84.56 102 GLU A O 1
ATOM 796 N N . MET A 1 103 ? 0.406 -3.521 -15.560 1.00 77.31 103 MET A N 1
ATOM 797 C CA . MET A 1 103 ? 0.590 -4.863 -16.104 1.00 77.31 103 MET A CA 1
ATOM 798 C C . MET A 1 103 ? 0.240 -4.871 -17.595 1.00 77.31 103 MET A C 1
ATOM 800 O O . MET A 1 103 ? -0.848 -4.474 -17.999 1.00 77.31 103 MET A O 1
ATOM 804 N N . GLY A 1 104 ? 1.157 -5.367 -18.428 1.00 69.62 104 GLY A N 1
ATOM 805 C CA . GLY A 1 104 ? 0.883 -5.541 -19.853 1.00 69.62 104 GLY A CA 1
ATOM 806 C C . GLY A 1 104 ? -0.206 -6.590 -20.119 1.00 69.62 104 GLY A C 1
ATOM 807 O O . GLY A 1 104 ? -0.661 -7.292 -19.219 1.00 69.62 104 GLY A O 1
ATOM 808 N N . ALA A 1 105 ? -0.552 -6.789 -21.394 1.00 68.06 105 ALA A N 1
ATOM 809 C CA . ALA A 1 105 ? -1.638 -7.673 -21.852 1.00 68.06 105 ALA A CA 1
ATOM 810 C C . ALA A 1 105 ? -1.565 -9.152 -21.401 1.00 68.06 105 ALA A C 1
ATOM 812 O O . ALA A 1 105 ? -2.492 -9.916 -21.649 1.00 68.06 105 ALA A O 1
ATOM 813 N N . GLN A 1 106 ? -0.460 -9.584 -20.790 1.00 71.06 106 GLN A N 1
ATOM 814 C CA . GLN A 1 106 ? -0.317 -10.926 -20.224 1.00 71.06 106 GLN A CA 1
ATOM 815 C C . GLN A 1 106 ? -0.804 -11.031 -18.769 1.00 71.06 106 GLN A C 1
ATOM 817 O O . GLN A 1 106 ? -0.733 -12.128 -18.218 1.00 71.06 106 GLN A O 1
ATOM 822 N N . GLU A 1 107 ? -1.254 -9.923 -18.158 1.00 73.44 107 GLU A N 1
ATOM 823 C CA . GLU A 1 107 ? -1.707 -9.838 -16.755 1.00 73.44 107 GLU A CA 1
ATOM 824 C C . GLU A 1 107 ? -0.683 -10.407 -15.761 1.00 73.44 107 GLU A C 1
ATOM 826 O O . GLU A 1 107 ? -1.014 -11.010 -14.740 1.00 73.44 107 GLU A O 1
ATOM 831 N N . LYS A 1 108 ? 0.602 -10.269 -16.095 1.00 75.81 108 LYS A N 1
ATOM 832 C CA . LYS A 1 108 ? 1.714 -10.759 -15.288 1.00 75.81 108 LYS A CA 1
ATOM 833 C C . LYS A 1 108 ? 2.768 -9.680 -15.164 1.00 75.81 108 LYS A C 1
ATOM 835 O O . LYS A 1 108 ? 3.193 -9.102 -16.164 1.00 75.81 108 LYS A O 1
ATOM 840 N N . CYS A 1 109 ? 3.200 -9.467 -13.933 1.00 77.88 109 CYS A N 1
ATOM 841 C CA . CYS A 1 109 ? 4.388 -8.700 -13.618 1.00 77.88 109 CYS A CA 1
ATOM 842 C C . CYS A 1 109 ? 5.641 -9.405 -14.167 1.00 77.88 109 CYS A C 1
ATOM 844 O O . CYS A 1 109 ? 5.662 -10.627 -14.363 1.00 77.88 109 CYS A O 1
ATOM 846 N N . VAL A 1 110 ? 6.668 -8.622 -14.478 1.00 77.50 110 VAL A N 1
ATOM 847 C CA . VAL A 1 110 ? 7.910 -9.116 -15.075 1.00 77.50 110 VAL A CA 1
ATOM 848 C C . VAL A 1 110 ? 8.882 -9.526 -13.970 1.00 77.50 110 VAL A C 1
ATOM 850 O O . VAL A 1 110 ? 9.079 -8.802 -13.004 1.00 77.50 110 VAL A O 1
ATOM 853 N N . GLY A 1 111 ? 9.528 -10.684 -14.120 1.00 82.44 111 GLY A N 1
ATOM 854 C CA . GLY A 1 111 ? 10.532 -11.139 -13.156 1.00 82.44 111 GLY A CA 1
ATOM 855 C C . GLY A 1 111 ? 9.924 -11.435 -11.784 1.00 82.44 111 GLY A C 1
ATOM 856 O O . GLY A 1 111 ? 9.068 -12.316 -11.677 1.00 82.44 111 GLY A O 1
ATOM 857 N N . HIS A 1 112 ? 10.410 -10.741 -10.756 1.00 74.50 112 HIS A N 1
ATOM 858 C CA . HIS A 1 112 ? 9.947 -10.848 -9.370 1.00 74.50 112 HIS A CA 1
ATOM 859 C C . HIS A 1 112 ? 9.054 -9.680 -8.942 1.00 74.50 112 HIS A C 1
ATOM 861 O O . HIS A 1 112 ? 8.691 -9.608 -7.769 1.00 74.50 112 HIS A O 1
ATOM 867 N N . ASP A 1 113 ? 8.688 -8.789 -9.864 1.00 76.06 113 ASP A N 1
ATOM 868 C CA . ASP A 1 113 ? 7.712 -7.744 -9.580 1.00 76.06 113 ASP A CA 1
ATOM 869 C C . ASP A 1 113 ? 6.379 -8.406 -9.160 1.00 76.06 113 ASP A C 1
ATOM 871 O O . ASP A 1 113 ? 5.954 -9.408 -9.745 1.00 76.06 113 ASP A O 1
ATOM 875 N N . GLU A 1 114 ? 5.718 -7.875 -8.129 1.00 72.38 114 GLU A N 1
ATOM 876 C CA . GLU A 1 114 ? 4.453 -8.410 -7.607 1.00 72.38 114 GLU A CA 1
ATOM 877 C C . GLU A 1 114 ? 3.299 -7.426 -7.891 1.00 72.38 114 GLU A C 1
ATOM 879 O O . GLU A 1 114 ? 3.491 -6.208 -7.817 1.00 72.38 114 GLU A O 1
ATOM 884 N N . PRO A 1 115 ? 2.098 -7.927 -8.252 1.00 70.69 115 PRO A N 1
ATOM 885 C CA . PRO A 1 115 ? 0.960 -7.079 -8.579 1.00 70.69 115 PRO A CA 1
ATOM 886 C C . PRO A 1 115 ? 0.429 -6.375 -7.343 1.00 70.69 115 PRO A C 1
ATOM 888 O O . PRO A 1 115 ? 0.532 -6.888 -6.226 1.00 70.69 115 PRO A O 1
ATOM 891 N N . PHE A 1 116 ? -0.209 -5.227 -7.579 1.00 68.00 116 PHE A N 1
ATOM 892 C CA . PHE A 1 116 ? -0.603 -4.314 -6.526 1.00 68.00 116 PHE A CA 1
ATOM 893 C C . PHE A 1 116 ? -2.166 -4.233 -6.315 1.00 68.00 116 PHE A C 1
ATOM 895 O O . PHE A 1 116 ? -2.863 -3.996 -7.286 1.00 68.00 116 PHE A O 1
ATOM 902 N N . SER A 1 117 ? -2.748 -4.481 -5.117 1.00 67.00 117 SER A N 1
ATOM 903 C CA . SER A 1 117 ? -4.142 -4.757 -4.698 1.00 67.00 117 SER A CA 1
ATOM 904 C C . SER A 1 117 ? -4.363 -4.920 -3.157 1.00 67.00 117 SER A C 1
ATOM 906 O O . SER A 1 117 ? -3.765 -5.795 -2.538 1.00 67.00 117 SER A O 1
ATOM 908 N N . PHE A 1 118 ? -5.318 -4.213 -2.529 1.00 66.50 118 PHE A N 1
ATOM 909 C CA . PHE A 1 118 ? -5.641 -4.327 -1.078 1.00 66.50 118 PHE A CA 1
ATOM 910 C C . PHE A 1 118 ? -6.405 -5.611 -0.714 1.00 66.50 118 PHE A C 1
ATOM 912 O O . PHE A 1 118 ? -7.020 -5.708 0.351 1.00 66.50 118 PHE A O 1
ATOM 919 N N . TYR A 1 119 ? -6.445 -6.592 -1.611 1.00 69.81 119 TYR A N 1
ATOM 920 C CA . TYR A 1 119 ? -7.285 -7.763 -1.444 1.00 69.81 119 TYR A CA 1
ATOM 921 C C . TYR A 1 119 ? -6.917 -8.550 -0.178 1.00 69.81 119 TYR A C 1
ATOM 923 O O . TYR A 1 119 ? -5.806 -9.056 -0.036 1.00 69.81 119 TYR A O 1
ATOM 931 N N . GLY A 1 120 ? -7.885 -8.677 0.733 1.00 73.62 120 GLY A N 1
ATOM 932 C CA . GLY A 1 120 ? -7.716 -9.370 2.012 1.00 73.62 120 GLY A CA 1
ATOM 933 C C . GLY A 1 120 ? -7.157 -8.509 3.152 1.00 73.62 120 GLY A C 1
ATOM 934 O O . GLY A 1 120 ? -7.068 -9.004 4.277 1.00 73.62 120 GLY A O 1
ATOM 935 N N . GLU A 1 121 ? -6.835 -7.238 2.907 1.00 77.62 121 GLU A N 1
ATOM 936 C CA . GLU A 1 121 ? -6.385 -6.307 3.943 1.00 77.62 121 GLU A CA 1
ATOM 937 C C . GLU A 1 121 ? -7.560 -5.633 4.663 1.00 77.62 121 GLU A C 1
ATOM 939 O O . GLU A 1 121 ? -8.619 -5.377 4.092 1.00 77.62 121 GLU A O 1
ATOM 944 N N . THR A 1 122 ? -7.384 -5.332 5.954 1.00 81.94 122 THR A N 1
ATOM 945 C CA . THR A 1 122 ? -8.404 -4.639 6.761 1.00 81.94 122 THR A CA 1
ATOM 946 C C . THR A 1 122 ? -8.011 -3.185 6.993 1.00 81.94 122 THR A C 1
ATOM 948 O O . THR A 1 122 ? -7.004 -2.901 7.642 1.00 81.94 122 THR A O 1
ATOM 951 N N . GLY A 1 123 ? -8.840 -2.262 6.510 1.00 85.12 123 GLY A N 1
ATOM 952 C CA . GLY A 1 123 ? -8.700 -0.826 6.743 1.00 85.12 123 GLY A CA 1
ATOM 953 C C . GLY A 1 123 ? -9.722 -0.267 7.739 1.00 85.12 123 GLY A C 1
ATOM 954 O O . GLY A 1 123 ? -10.649 -0.946 8.174 1.00 85.12 123 GLY A O 1
ATOM 955 N N . THR A 1 124 ? -9.550 0.998 8.120 1.00 84.06 124 THR A N 1
ATOM 956 C CA . THR A 1 124 ? -10.454 1.758 8.997 1.00 84.06 124 THR A CA 1
ATOM 957 C C . THR A 1 124 ? -11.086 2.906 8.223 1.00 84.06 124 THR A C 1
ATOM 959 O O . THR A 1 124 ? -10.370 3.803 7.776 1.00 84.06 124 THR A O 1
ATOM 962 N N . ILE A 1 125 ? -12.415 2.914 8.103 1.00 87.94 125 ILE A N 1
ATOM 963 C CA . ILE A 1 125 ? -13.160 4.007 7.462 1.00 87.94 125 ILE A CA 1
ATOM 964 C C . ILE A 1 125 ? -12.887 5.330 8.199 1.00 87.94 125 ILE A C 1
ATOM 966 O O . ILE A 1 125 ? -13.091 5.429 9.409 1.00 87.94 125 ILE A O 1
ATOM 970 N N . PHE A 1 126 ? -12.425 6.343 7.465 1.00 84.00 126 PHE A N 1
ATOM 971 C CA . PHE A 1 126 ? -12.196 7.708 7.952 1.00 84.00 126 PHE A CA 1
ATOM 972 C C . PHE A 1 126 ? -13.105 8.745 7.278 1.00 84.00 126 PHE A C 1
ATOM 974 O O . PHE A 1 126 ? -13.280 9.830 7.831 1.00 84.00 126 PHE A O 1
ATOM 981 N N . SER A 1 127 ? -13.661 8.433 6.102 1.00 86.25 127 SER A N 1
ATOM 982 C CA . SER A 1 127 ? -14.624 9.284 5.399 1.00 86.25 127 SER A CA 1
ATOM 983 C C . SER A 1 127 ? -15.777 8.444 4.876 1.00 86.25 127 SER A C 1
ATOM 985 O O . SER A 1 127 ? -15.567 7.382 4.297 1.00 86.25 127 SER A O 1
ATOM 987 N N . LEU A 1 128 ? -16.993 8.939 5.068 1.00 90.50 128 LEU A N 1
ATOM 988 C CA . LEU A 1 128 ? -18.187 8.395 4.431 1.00 90.50 128 LEU A CA 1
ATOM 989 C C . LEU A 1 128 ? -18.425 9.134 3.106 1.00 90.50 128 LEU A C 1
ATOM 991 O O . LEU A 1 128 ? -17.982 10.284 2.990 1.00 90.50 128 LEU A O 1
ATOM 995 N N . PRO A 1 129 ? -19.107 8.509 2.134 1.00 91.06 129 PRO A N 1
ATOM 996 C CA . PRO A 1 129 ? -19.555 9.204 0.937 1.00 91.06 129 PRO A CA 1
ATOM 997 C C . PRO A 1 129 ? -20.450 10.391 1.320 1.00 91.06 129 PRO A C 1
ATOM 999 O O . PRO A 1 129 ? -21.222 10.332 2.283 1.00 91.06 129 PRO A O 1
ATOM 1002 N N . GLY A 1 130 ? -20.304 11.490 0.588 1.00 84.38 130 GLY A N 1
ATOM 1003 C CA . GLY A 1 130 ? -21.045 12.737 0.786 1.00 84.38 130 GLY A CA 1
ATOM 1004 C C . GLY A 1 130 ? -21.753 13.168 -0.496 1.00 84.38 130 GLY A C 1
ATOM 1005 O O . GLY A 1 130 ? -21.717 12.465 -1.497 1.00 84.38 130 GLY A O 1
ATOM 1006 N N . GLU A 1 131 ? -22.364 14.356 -0.508 1.00 75.69 131 GLU A N 1
ATOM 1007 C CA . GLU A 1 131 ? -23.082 14.851 -1.701 1.00 75.69 131 GLU A CA 1
ATOM 1008 C C . GLU A 1 131 ? -22.178 15.026 -2.937 1.00 75.69 131 GLU A C 1
ATOM 1010 O O . GLU A 1 131 ? -22.669 15.005 -4.061 1.00 75.69 131 GLU A O 1
ATOM 1015 N N . SER A 1 132 ? -20.866 15.202 -2.739 1.00 73.81 132 SER A N 1
ATOM 1016 C CA . SER A 1 132 ? -19.886 15.438 -3.808 1.00 73.81 132 SER A CA 1
ATOM 1017 C C . SER A 1 132 ? -19.031 14.223 -4.176 1.00 73.81 132 SER A C 1
ATOM 1019 O O . SER A 1 132 ? -18.233 14.324 -5.102 1.00 73.81 132 SER A O 1
ATOM 1021 N N . SER A 1 133 ? -19.129 13.110 -3.442 1.00 76.12 133 SER A N 1
ATOM 1022 C CA . SER A 1 133 ? -18.332 11.905 -3.694 1.00 76.12 133 SER A CA 1
ATOM 1023 C C . SER A 1 133 ? -19.079 10.667 -3.221 1.00 76.12 133 SER A C 1
ATOM 1025 O O . SER A 1 133 ? -19.463 10.578 -2.056 1.00 76.12 133 SER A O 1
ATOM 1027 N N . GLU A 1 134 ? -19.241 9.703 -4.123 1.00 84.75 134 GLU A N 1
ATOM 1028 C CA . GLU A 1 134 ? -19.884 8.412 -3.854 1.00 84.75 134 GLU A CA 1
ATOM 1029 C C . GLU A 1 134 ? -18.918 7.391 -3.222 1.00 84.75 134 GLU A C 1
ATOM 1031 O O . GLU A 1 134 ? -19.314 6.267 -2.927 1.00 84.75 134 GLU A O 1
ATOM 1036 N N . LYS A 1 135 ? -17.658 7.774 -2.962 1.00 84.19 135 LYS A N 1
ATOM 1037 C CA . LYS A 1 135 ? -16.613 6.861 -2.480 1.00 84.19 135 LYS A CA 1
ATOM 1038 C C . LYS A 1 135 ? -16.401 6.925 -0.965 1.00 84.19 135 LYS A C 1
ATOM 1040 O O . LYS A 1 135 ? -16.467 7.983 -0.338 1.00 84.19 135 LYS A O 1
ATOM 1045 N N . TYR A 1 136 ? -16.051 5.784 -0.376 1.00 86.81 136 TYR A N 1
ATOM 1046 C CA . TYR A 1 136 ? -15.691 5.637 1.034 1.00 86.81 136 TYR A CA 1
ATOM 1047 C C . TYR A 1 136 ? -14.198 5.842 1.245 1.00 86.81 136 TYR A C 1
ATOM 1049 O O . TYR A 1 136 ? -13.384 5.155 0.641 1.00 86.81 136 TYR A O 1
ATOM 1057 N N . GLY A 1 137 ? -13.828 6.729 2.165 1.00 84.00 137 GLY A N 1
ATOM 1058 C CA . GLY A 1 137 ? -12.441 6.892 2.584 1.00 84.00 137 GLY A CA 1
ATOM 1059 C C . GLY A 1 137 ? -12.058 5.837 3.616 1.00 84.00 137 GLY A C 1
ATOM 1060 O O . GLY A 1 137 ? -12.566 5.865 4.737 1.00 84.00 137 GLY A O 1
ATOM 1061 N N . ILE A 1 138 ? -11.126 4.949 3.286 1.00 83.25 138 ILE A N 1
ATOM 1062 C CA . ILE A 1 138 ? -10.594 3.889 4.146 1.00 83.25 138 ILE A CA 1
ATOM 1063 C C . ILE A 1 138 ? -9.099 4.120 4.383 1.00 83.25 138 ILE A C 1
ATOM 1065 O O . ILE A 1 138 ? -8.330 4.360 3.460 1.00 83.25 138 ILE A O 1
ATOM 1069 N N . SER A 1 139 ? -8.669 4.053 5.640 1.00 75.31 139 SER A N 1
ATOM 1070 C CA . SER A 1 139 ? -7.275 4.225 6.045 1.00 75.31 139 SER A CA 1
ATOM 1071 C C . SER A 1 139 ? -6.620 2.909 6.439 1.00 75.31 139 SER A C 1
ATOM 1073 O O . SER A 1 139 ? -7.229 2.091 7.126 1.00 75.31 139 SER A O 1
ATOM 1075 N N . PHE A 1 140 ? -5.363 2.722 6.056 1.00 71.88 140 PHE A N 1
ATOM 1076 C CA . PHE A 1 140 ? -4.561 1.551 6.413 1.00 71.88 140 PHE A CA 1
ATOM 1077 C C . PHE A 1 140 ? -3.348 1.983 7.241 1.00 71.88 140 PHE A C 1
ATOM 1079 O O . PHE A 1 140 ? -3.099 3.177 7.446 1.00 71.88 140 PHE A O 1
ATOM 1086 N N . ASN A 1 141 ? -2.613 1.008 7.787 1.00 65.56 141 ASN A N 1
ATOM 1087 C CA . ASN A 1 141 ? -1.380 1.247 8.546 1.00 65.56 141 ASN A CA 1
ATOM 1088 C C . ASN A 1 141 ? -1.548 2.276 9.681 1.00 65.56 141 ASN A C 1
ATOM 1090 O O . ASN A 1 141 ? -0.724 3.173 9.858 1.00 65.56 141 ASN A O 1
ATOM 1094 N N . ASN A 1 142 ? -2.639 2.157 10.447 1.00 62.66 142 ASN A N 1
ATOM 1095 C CA . ASN A 1 142 ? -3.003 3.068 11.542 1.00 62.66 142 ASN A CA 1
ATOM 1096 C C . ASN A 1 142 ? -3.174 4.536 11.110 1.00 62.66 142 ASN A C 1
ATOM 1098 O O . ASN A 1 142 ? -2.758 5.453 11.817 1.00 62.66 142 ASN A O 1
ATOM 1102 N N . GLY A 1 143 ? -3.786 4.770 9.948 1.00 56.53 143 GLY A N 1
ATOM 1103 C CA . GLY A 1 143 ? -4.071 6.121 9.464 1.00 56.53 143 GLY A CA 1
ATOM 1104 C C . GLY A 1 143 ? -2.916 6.774 8.710 1.00 56.53 143 GLY A C 1
ATOM 1105 O O . GLY A 1 143 ? -3.036 7.943 8.342 1.00 56.53 143 GLY A O 1
ATOM 1106 N N . ARG A 1 144 ? -1.815 6.042 8.483 1.00 56.94 144 ARG A N 1
ATOM 1107 C CA . ARG A 1 144 ? -0.665 6.526 7.711 1.00 56.94 144 ARG A CA 1
ATOM 1108 C C . ARG A 1 144 ? -1.006 6.702 6.234 1.00 56.94 144 ARG A C 1
ATOM 1110 O O . ARG A 1 144 ? -0.506 7.636 5.624 1.00 56.94 144 ARG A O 1
ATOM 1117 N N . THR A 1 145 ? -1.858 5.836 5.693 1.00 63.41 145 THR A N 1
ATOM 1118 C CA . THR A 1 145 ? -2.311 5.882 4.299 1.00 63.41 145 THR A CA 1
ATOM 1119 C C . THR A 1 145 ? -3.837 5.866 4.240 1.00 63.41 145 THR A C 1
ATOM 1121 O O . THR A 1 145 ? -4.490 5.337 5.145 1.00 63.41 145 THR A O 1
ATOM 1124 N N . LYS A 1 146 ? -4.426 6.512 3.229 1.00 67.12 146 LYS A N 1
ATOM 1125 C CA . LYS A 1 146 ? -5.867 6.796 3.134 1.00 67.12 146 LYS A CA 1
ATOM 1126 C C . LYS A 1 146 ? -6.319 6.713 1.682 1.00 67.12 146 LYS A C 1
ATOM 1128 O O . LYS A 1 146 ? -5.862 7.535 0.906 1.00 67.12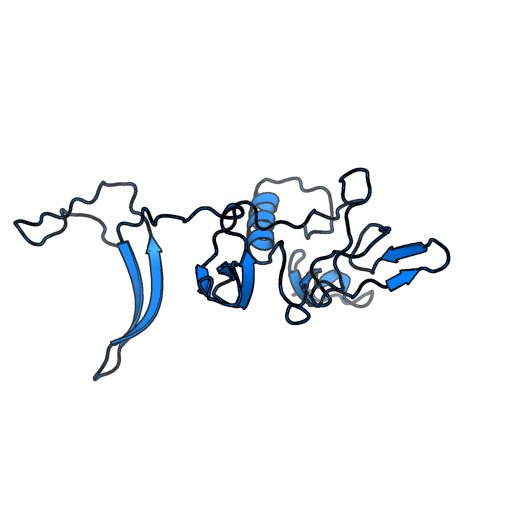 146 LYS A O 1
ATOM 1133 N N . TYR A 1 147 ? -7.224 5.789 1.365 1.00 71.75 147 TYR A N 1
ATOM 1134 C CA . TYR A 1 147 ? -7.718 5.496 0.015 1.00 71.75 147 TYR A CA 1
ATOM 1135 C C . TYR A 1 147 ? -9.231 5.663 -0.091 1.00 71.75 147 TYR A C 1
ATOM 1137 O O . TYR A 1 147 ? -9.913 5.598 0.928 1.00 71.75 147 TYR A O 1
ATOM 1145 N N . PHE A 1 148 ? -9.752 5.876 -1.298 1.00 80.38 148 PHE A N 1
ATOM 1146 C CA . PHE A 1 148 ? -11.181 5.981 -1.568 1.00 80.38 148 PHE A CA 1
ATOM 1147 C C . PHE A 1 148 ? -11.627 4.751 -2.358 1.00 80.38 148 PHE A C 1
ATOM 1149 O O . PHE A 1 148 ? -11.021 4.391 -3.358 1.00 80.38 148 PHE A O 1
ATOM 1156 N N . PHE A 1 149 ? -12.674 4.084 -1.895 1.00 78.94 149 PHE A N 1
ATOM 1157 C CA . PHE A 1 149 ? -13.180 2.863 -2.510 1.00 78.94 149 PHE A CA 1
ATOM 1158 C C . PHE A 1 149 ? -14.657 3.011 -2.822 1.00 78.94 149 PHE A C 1
ATOM 1160 O O . PHE A 1 149 ? -15.403 3.618 -2.049 1.00 78.94 149 PHE A O 1
ATOM 1167 N N . ASP A 1 150 ? -15.067 2.413 -3.930 1.00 84.06 150 ASP A N 1
ATOM 1168 C CA . ASP A 1 150 ? -16.469 2.141 -4.209 1.00 84.06 150 ASP A CA 1
ATOM 1169 C C . ASP A 1 150 ? -16.996 1.087 -3.220 1.00 84.06 150 ASP A C 1
ATOM 1171 O O . ASP A 1 150 ? -16.228 0.285 -2.679 1.00 84.06 150 ASP A O 1
ATOM 1175 N N . GLU A 1 151 ? -18.298 1.123 -2.931 1.00 86.62 151 GLU A N 1
ATOM 1176 C CA . GLU A 1 151 ? -18.926 0.253 -1.921 1.00 86.62 151 GLU A CA 1
ATOM 1177 C C . GLU A 1 151 ? -18.741 -1.242 -2.231 1.00 86.62 151 GLU A C 1
ATOM 1179 O O . GLU A 1 151 ? -18.640 -2.057 -1.320 1.00 86.62 151 GLU A O 1
ATOM 1184 N N . ASP A 1 152 ? -18.647 -1.609 -3.509 1.00 85.88 152 ASP A N 1
ATOM 1185 C CA . ASP A 1 152 ? -18.477 -2.985 -3.977 1.00 85.88 152 ASP A CA 1
ATOM 1186 C C . ASP A 1 152 ? -17.030 -3.503 -3.899 1.00 85.88 15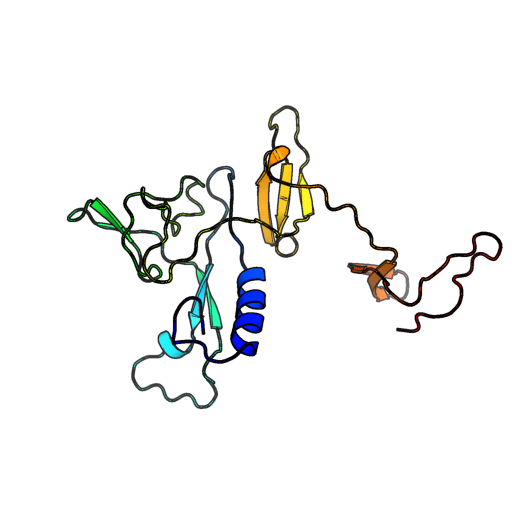2 ASP A C 1
ATOM 1188 O O . ASP A 1 152 ? -16.788 -4.694 -4.105 1.00 85.88 152 ASP A O 1
ATOM 1192 N N . HIS A 1 153 ? -16.063 -2.647 -3.559 1.00 80.44 153 HIS A N 1
ATOM 1193 C CA . HIS A 1 153 ? -14.653 -3.024 -3.429 1.00 80.44 153 HIS A CA 1
ATOM 1194 C C . HIS A 1 153 ? -14.256 -3.483 -2.021 1.00 80.44 153 HIS A C 1
ATOM 1196 O O . HIS A 1 153 ? -13.109 -3.890 -1.810 1.00 80.44 153 HIS A O 1
ATOM 1202 N N . PHE A 1 154 ? -15.159 -3.422 -1.042 1.00 86.00 154 PHE A N 1
ATOM 1203 C CA . PHE A 1 154 ? -14.862 -3.843 0.322 1.00 86.00 154 PHE A CA 1
ATOM 1204 C C . PHE A 1 154 ? -16.076 -4.451 1.018 1.00 86.00 154 PHE A C 1
ATOM 1206 O O . PHE A 1 154 ? -17.218 -4.080 0.784 1.00 86.00 154 PHE A O 1
ATOM 1213 N N . ASP A 1 155 ? -15.803 -5.342 1.967 1.00 89.06 155 ASP A N 1
ATOM 1214 C CA . ASP A 1 155 ? -16.809 -5.834 2.896 1.00 89.06 155 ASP A CA 1
ATOM 1215 C C . ASP A 1 155 ? -16.634 -5.156 4.253 1.00 89.06 155 ASP A C 1
ATOM 1217 O O . ASP A 1 155 ? -15.528 -5.073 4.801 1.00 89.06 155 ASP A O 1
ATOM 1221 N N . LEU A 1 156 ? -17.743 -4.715 4.851 1.00 87.06 156 LEU A N 1
ATOM 1222 C CA . LEU A 1 156 ? -17.730 -4.257 6.235 1.00 87.06 156 LEU A CA 1
ATOM 1223 C C . LEU A 1 156 ? -17.368 -5.427 7.151 1.00 87.06 156 LEU A C 1
ATOM 1225 O O . LEU A 1 156 ? -18.171 -6.332 7.414 1.00 87.06 156 LEU A O 1
ATOM 1229 N N . VAL A 1 157 ? -16.152 -5.371 7.693 1.00 81.25 157 VAL A N 1
ATOM 1230 C CA . VAL A 1 157 ? -15.718 -6.284 8.744 1.00 81.25 157 VAL A CA 1
ATOM 1231 C C . VAL A 1 157 ? -16.531 -5.968 9.987 1.00 81.25 157 VAL A C 1
ATOM 1233 O O . VAL A 1 157 ? -16.240 -5.037 10.734 1.00 81.25 157 VAL A O 1
ATOM 1236 N N . HIS A 1 158 ? -17.568 -6.766 10.216 1.00 75.06 158 HIS A N 1
ATOM 1237 C CA . HIS A 1 158 ? -18.301 -6.729 11.465 1.00 75.06 158 HIS A CA 1
ATOM 1238 C C . HIS A 1 158 ? -17.365 -7.280 12.537 1.00 75.06 158 HIS A C 1
ATOM 1240 O O . HIS A 1 158 ? -17.019 -8.467 12.472 1.00 75.06 158 HIS A O 1
ATOM 1246 N N . PRO A 1 159 ? -16.912 -6.455 13.498 1.00 64.38 159 PRO A N 1
ATOM 1247 C CA . PRO A 1 159 ? -16.040 -6.939 14.546 1.00 64.38 159 PRO A CA 1
ATOM 1248 C C . PRO A 1 159 ? -16.758 -8.078 15.271 1.00 64.38 159 PRO A C 1
ATOM 1250 O O . PRO A 1 159 ? -17.730 -7.860 15.986 1.00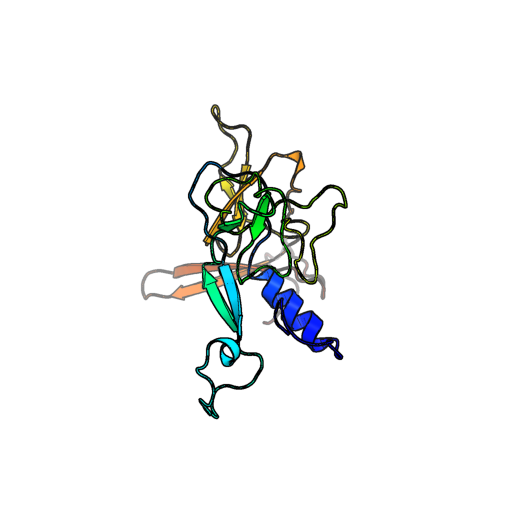 64.38 159 PRO A O 1
ATOM 1253 N N . ARG A 1 160 ? -16.258 -9.310 15.123 1.00 65.56 160 ARG A N 1
ATOM 1254 C CA . ARG A 1 160 ? -16.669 -10.458 15.958 1.00 65.56 160 ARG A CA 1
ATOM 1255 C C . ARG A 1 160 ? -16.034 -10.392 17.352 1.00 65.56 160 ARG A C 1
ATOM 1257 O O . ARG A 1 160 ? -16.001 -11.373 18.091 1.00 65.56 160 ARG A O 1
ATOM 1264 N N . ASN A 1 161 ? -15.478 -9.232 17.674 1.00 68.75 161 ASN A N 1
ATOM 1265 C CA . ASN A 1 161 ? -14.657 -8.964 18.829 1.00 68.75 161 ASN A CA 1
ATOM 1266 C C . ASN A 1 161 ? -15.604 -8.819 20.013 1.00 68.75 161 ASN A C 1
ATOM 1268 O O . ASN A 1 161 ? -16.489 -7.968 20.006 1.00 68.75 161 ASN A O 1
ATOM 1272 N N . ASN A 1 162 ? -15.421 -9.652 21.025 1.00 70.38 162 ASN A N 1
ATOM 1273 C CA . ASN A 1 162 ? -16.148 -9.550 22.284 1.00 70.38 162 ASN A CA 1
ATOM 1274 C C . ASN A 1 162 ? -15.426 -8.654 23.303 1.00 70.38 162 ASN A C 1
ATOM 1276 O O . ASN A 1 162 ? -16.024 -8.314 24.319 1.00 70.38 162 ASN A O 1
ATOM 1280 N N . TYR A 1 163 ? -14.177 -8.243 23.036 1.00 74.62 163 TYR A N 1
ATOM 1281 C CA . TYR A 1 163 ? -13.373 -7.444 23.963 1.00 74.62 163 TYR A CA 1
ATOM 1282 C C . TYR A 1 163 ? -12.501 -6.386 23.273 1.00 74.62 163 TYR A C 1
ATOM 1284 O O . TYR A 1 163 ? -12.148 -6.485 22.095 1.00 74.62 163 TYR A O 1
ATOM 1292 N N . GLU A 1 164 ? -12.095 -5.383 24.057 1.00 77.62 164 GLU A N 1
ATOM 1293 C CA . GLU A 1 164 ? -11.121 -4.363 23.672 1.00 77.62 164 GLU A CA 1
ATOM 1294 C C . GLU A 1 164 ? -10.012 -4.239 24.724 1.00 77.62 164 GLU A C 1
ATOM 1296 O O . GLU A 1 164 ? -10.274 -4.113 25.920 1.00 77.62 164 GLU A O 1
ATOM 1301 N N . LEU A 1 165 ? -8.758 -4.213 24.273 1.00 79.69 165 LEU A N 1
ATOM 1302 C CA . LEU A 1 165 ? -7.603 -3.865 25.092 1.00 79.69 165 LEU A CA 1
ATOM 1303 C C . LEU A 1 165 ? -7.342 -2.362 24.982 1.00 79.69 165 LEU A C 1
ATOM 1305 O O . LEU A 1 165 ? -7.185 -1.835 23.880 1.00 79.69 165 LEU A O 1
ATOM 1309 N N . TRP A 1 166 ? -7.290 -1.657 26.113 1.00 86.12 166 TRP A N 1
ATOM 1310 C CA . TRP A 1 166 ? -7.067 -0.209 26.141 1.00 86.12 166 TRP A CA 1
ATOM 1311 C C . TRP A 1 166 ? -5.697 0.117 26.731 1.00 86.12 166 TRP A C 1
ATOM 1313 O O . TRP A 1 166 ? -5.447 -0.109 27.916 1.00 86.12 166 TRP A O 1
ATOM 1323 N N . PHE A 1 167 ? -4.834 0.731 25.927 1.00 78.25 167 PHE A N 1
ATOM 1324 C CA . PHE A 1 167 ? -3.582 1.314 26.395 1.00 78.25 167 PHE A CA 1
ATOM 1325 C C . PHE A 1 167 ? -3.884 2.693 26.967 1.00 78.25 167 PHE A C 1
ATOM 1327 O O . PHE A 1 167 ? -4.369 3.580 26.262 1.00 78.25 167 PHE A O 1
ATOM 1334 N N . VAL A 1 168 ? -3.653 2.859 28.267 1.00 89.06 168 VAL A N 1
ATOM 1335 C CA . VAL A 1 168 ? -4.083 4.046 29.009 1.00 89.06 168 VAL A CA 1
ATOM 1336 C C . VAL A 1 168 ? -2.920 4.649 29.777 1.00 89.06 168 VAL A C 1
ATOM 1338 O O . VAL A 1 168 ? -2.192 3.945 30.472 1.00 89.06 168 VAL A O 1
ATOM 1341 N N . GLN A 1 169 ? -2.781 5.969 29.703 1.00 90.81 169 GLN A N 1
ATOM 1342 C CA . GLN A 1 169 ? -1.912 6.725 30.593 1.00 90.81 169 GLN A CA 1
ATOM 1343 C C . GLN A 1 169 ? -2.752 7.276 31.741 1.00 90.81 169 GLN A C 1
ATOM 1345 O O . GLN A 1 169 ? -3.735 7.993 31.540 1.00 90.81 169 GLN A O 1
ATOM 1350 N N . ARG A 1 170 ? -2.372 6.921 32.968 1.00 87.88 170 ARG A N 1
ATOM 1351 C CA . ARG A 1 170 ? -3.017 7.435 34.177 1.00 87.88 170 ARG A CA 1
ATOM 1352 C C . ARG A 1 170 ? -2.281 8.674 34.663 1.00 87.88 170 ARG A C 1
ATOM 1354 O O . ARG A 1 170 ? -1.080 8.622 34.913 1.00 87.88 170 ARG A O 1
ATOM 1361 N N . THR A 1 171 ? -3.009 9.767 34.841 1.00 91.00 171 THR A N 1
ATOM 1362 C CA . 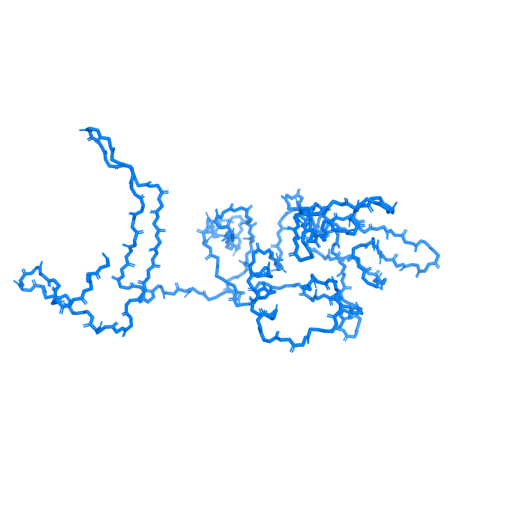THR A 1 171 ? -2.547 10.930 35.604 1.00 91.00 171 THR A CA 1
ATOM 1363 C C . THR A 1 171 ? -3.260 10.962 36.956 1.00 91.00 171 THR A C 1
ATOM 1365 O O . THR A 1 171 ? -4.157 10.165 37.223 1.00 91.00 171 THR A O 1
ATOM 1368 N N . ARG A 1 172 ? -2.884 11.896 37.839 1.00 89.69 172 ARG A N 1
ATOM 1369 C CA . ARG A 1 172 ? -3.544 12.049 39.148 1.00 89.69 172 ARG A CA 1
ATOM 1370 C C . ARG A 1 172 ? -5.030 12.418 39.032 1.00 89.69 172 ARG A C 1
ATOM 1372 O O . ARG A 1 172 ? -5.766 12.228 39.994 1.00 89.69 172 ARG A O 1
ATOM 1379 N N . ARG A 1 173 ? -5.454 12.990 37.901 1.00 89.00 173 ARG A N 1
ATOM 1380 C CA . ARG A 1 173 ? -6.813 13.519 37.710 1.00 89.00 173 ARG A CA 1
ATOM 1381 C C . ARG A 1 173 ? -7.598 12.787 36.630 1.00 89.00 173 ARG A C 1
ATOM 1383 O O . ARG A 1 173 ? -8.818 12.759 36.707 1.00 89.00 173 ARG A O 1
ATOM 1390 N N . GLU A 1 174 ? -6.921 12.199 35.649 1.00 85.62 174 GLU A N 1
ATOM 1391 C CA . GLU A 1 174 ? -7.570 11.719 34.430 1.00 85.62 174 GLU A C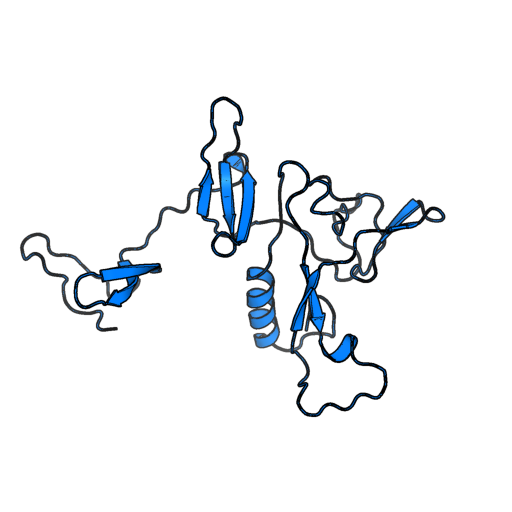A 1
ATOM 1392 C C . GLU A 1 174 ? -6.957 10.417 33.908 1.00 85.62 174 GLU A C 1
ATOM 1394 O O . GLU A 1 174 ? -5.778 10.110 34.119 1.00 85.62 174 GLU A O 1
ATOM 1399 N N . LYS A 1 175 ? -7.785 9.662 33.182 1.00 88.25 175 LYS A N 1
ATOM 1400 C CA . LYS A 1 175 ? -7.400 8.487 32.400 1.00 88.25 175 LYS A CA 1
ATOM 1401 C C . LYS A 1 175 ? -7.407 8.888 30.927 1.00 88.25 175 LYS A C 1
ATOM 1403 O O . LYS A 1 175 ? -8.474 9.106 30.365 1.00 88.25 175 LYS A O 1
ATOM 1408 N N . ILE A 1 176 ? -6.232 8.952 30.309 1.00 85.00 176 ILE A N 1
ATOM 1409 C CA . ILE A 1 176 ? -6.086 9.266 28.885 1.00 85.00 176 ILE A CA 1
ATOM 1410 C C . ILE A 1 176 ? -5.965 7.942 28.128 1.00 85.00 176 ILE A C 1
ATOM 1412 O O . ILE A 1 176 ? -5.076 7.140 28.420 1.00 85.00 176 ILE A O 1
ATOM 1416 N N . ILE A 1 177 ? -6.879 7.683 27.193 1.00 83.69 177 ILE A N 1
ATOM 1417 C CA . ILE A 1 177 ? -6.816 6.508 26.316 1.00 83.69 177 ILE A CA 1
ATOM 1418 C C . ILE A 1 177 ? -5.872 6.846 25.164 1.00 83.69 177 ILE A C 1
ATOM 1420 O O . ILE A 1 177 ? -6.148 7.760 24.397 1.00 83.69 177 ILE A O 1
ATOM 1424 N N . LEU A 1 178 ? -4.764 6.115 25.063 1.00 76.69 178 LEU A N 1
ATOM 1425 C CA . LEU A 1 178 ? -3.769 6.298 24.007 1.00 76.69 178 LEU A CA 1
ATOM 1426 C C . LEU A 1 178 ? -4.093 5.445 22.779 1.00 76.69 178 LEU A C 1
ATOM 1428 O O . LEU A 1 178 ? -3.934 5.895 21.652 1.00 76.69 178 LEU A O 1
ATOM 1432 N N . MET A 1 179 ? -4.548 4.209 22.997 1.00 72.50 179 MET A N 1
ATOM 1433 C CA . MET A 1 179 ? -4.857 3.262 21.927 1.00 72.50 179 MET A CA 1
ATOM 1434 C C . MET A 1 179 ? -5.913 2.260 22.395 1.00 72.50 179 MET A C 1
ATOM 1436 O O . MET A 1 179 ? -5.918 1.849 23.558 1.00 72.50 179 MET A O 1
ATOM 1440 N N . LYS A 1 180 ? -6.780 1.832 21.474 1.00 80.94 180 LYS A N 1
ATOM 1441 C CA . LYS A 1 180 ? -7.689 0.698 21.658 1.00 80.94 180 LYS A CA 1
ATOM 1442 C C . LYS A 1 180 ? -7.354 -0.373 20.629 1.00 80.94 180 LYS A C 1
ATOM 1444 O O . LYS A 1 180 ? -7.196 -0.058 19.455 1.00 80.94 180 LYS A O 1
ATOM 1449 N N . LYS A 1 181 ? -7.238 -1.622 21.067 1.00 75.94 181 LYS A N 1
ATOM 1450 C CA . LYS A 1 181 ? -7.012 -2.772 20.193 1.00 75.94 181 LYS A CA 1
ATOM 1451 C C . LYS A 1 181 ? -8.097 -3.814 20.452 1.00 75.94 181 LYS A C 1
ATOM 1453 O O . LYS A 1 181 ? -8.109 -4.386 21.543 1.00 75.94 181 LYS A O 1
ATOM 1458 N N . PRO A 1 182 ? -9.007 -4.064 19.505 1.00 76.19 182 PRO A N 1
ATOM 1459 C CA . PRO A 1 182 ? -10.018 -5.084 19.700 1.00 76.19 182 PRO A CA 1
ATOM 1460 C C . PRO A 1 182 ? -9.415 -6.491 19.592 1.00 76.19 182 PRO A C 1
ATOM 1462 O O . PRO A 1 182 ? -8.420 -6.698 18.894 1.00 76.19 182 PRO A O 1
ATOM 1465 N N . PHE A 1 183 ? -10.014 -7.460 20.281 1.00 74.56 183 PHE A N 1
ATOM 1466 C CA . PHE A 1 183 ? -9.653 -8.872 20.161 1.00 74.56 183 PHE A CA 1
ATOM 1467 C C . PHE A 1 183 ? -10.866 -9.778 20.380 1.00 74.56 183 PHE A C 1
ATOM 1469 O O . PHE A 1 183 ? -11.866 -9.384 20.984 1.00 74.56 183 PHE A O 1
ATOM 1476 N N . GLN A 1 184 ? -10.773 -11.005 19.868 1.00 74.19 184 GLN A N 1
ATOM 1477 C CA . GLN A 1 184 ? -11.786 -12.033 20.059 1.00 74.19 184 GLN A CA 1
ATOM 1478 C C . GLN A 1 184 ? -11.223 -13.152 20.934 1.00 74.19 184 GLN A C 1
ATOM 1480 O O . GLN A 1 184 ? -10.224 -13.780 20.583 1.00 74.19 184 GLN A O 1
ATOM 1485 N N . VAL A 1 185 ? -11.880 -13.427 22.060 1.00 66.88 185 VAL A N 1
ATOM 1486 C CA . VAL A 1 185 ? -11.628 -14.643 22.839 1.00 66.88 185 VAL A CA 1
ATOM 1487 C C . VAL A 1 185 ? -12.430 -15.766 22.196 1.00 66.88 185 VAL A C 1
ATOM 1489 O O . VAL A 1 185 ? -13.658 -15.775 22.269 1.00 66.88 185 VAL A O 1
ATOM 1492 N N . THR A 1 186 ? -11.739 -16.686 21.526 1.00 68.81 186 THR A N 1
ATOM 1493 C CA . THR A 1 186 ? -12.355 -17.851 20.875 1.00 68.81 186 THR A CA 1
ATOM 1494 C C . THR A 1 186 ? -12.516 -19.034 21.829 1.00 68.81 186 THR A C 1
ATOM 1496 O O . THR A 1 186 ? -13.415 -19.850 21.633 1.00 68.81 186 THR A O 1
ATOM 1499 N N . TRP A 1 187 ? -11.679 -19.128 22.869 1.00 60.44 187 TRP A N 1
ATOM 1500 C CA . TRP A 1 187 ? -11.777 -20.156 23.904 1.00 60.44 187 TRP A CA 1
ATOM 1501 C C . TRP A 1 187 ? -11.027 -19.746 25.191 1.00 60.44 187 TRP A C 1
ATOM 1503 O O . TRP A 1 187 ? -9.912 -19.231 25.077 1.00 60.44 187 TRP A O 1
ATOM 1513 N N . PRO A 1 188 ? -11.572 -20.001 26.399 1.00 62.97 188 PRO A N 1
ATOM 1514 C CA . PRO A 1 188 ? -12.909 -20.539 26.673 1.00 62.97 188 PRO A CA 1
ATOM 1515 C C . PRO A 1 188 ? -14.019 -19.553 26.255 1.00 62.97 188 PRO A C 1
ATOM 1517 O O . PRO A 1 188 ? -13.763 -18.354 26.154 1.00 62.97 188 PRO A O 1
ATOM 1520 N N . PRO A 1 189 ? -15.246 -20.025 25.967 1.00 61.53 189 PRO A N 1
ATOM 1521 C CA . PRO A 1 189 ? -16.361 -19.135 25.663 1.00 61.53 189 PRO A CA 1
ATOM 1522 C C . PRO A 1 189 ? -16.679 -18.274 26.892 1.00 61.53 189 PRO A C 1
ATOM 1524 O O . PRO A 1 189 ? -17.143 -18.785 27.909 1.00 61.53 189 PRO A O 1
ATOM 1527 N N . CYS A 1 190 ? -16.420 -16.969 26.812 1.00 63.91 190 CYS A N 1
ATOM 1528 C CA . CYS A 1 190 ? -16.815 -16.036 27.859 1.00 63.91 190 CYS A CA 1
ATOM 1529 C C . CYS A 1 190 ? -18.307 -15.713 27.734 1.00 63.91 190 CYS A C 1
ATOM 1531 O O . CYS A 1 190 ? -18.749 -15.150 26.733 1.00 63.91 190 CYS A O 1
ATOM 1533 N N . THR A 1 191 ? -19.076 -16.044 28.764 1.00 63.84 191 THR A N 1
ATOM 1534 C CA . THR A 1 191 ? -20.478 -15.642 28.915 1.00 63.84 191 THR A CA 1
ATOM 1535 C C . THR A 1 191 ? -20.568 -14.504 29.927 1.00 63.84 191 THR A C 1
ATOM 1537 O O . THR A 1 191 ? -20.139 -14.661 31.071 1.00 63.84 191 THR A O 1
ATOM 1540 N N . PHE A 1 192 ? -21.099 -13.357 29.499 1.00 67.00 192 PHE A N 1
ATOM 1541 C CA . PHE A 1 192 ? -21.505 -12.279 30.401 1.00 67.00 192 PHE A CA 1
ATOM 1542 C C . PHE A 1 192 ? -22.863 -12.633 31.008 1.00 67.00 192 PHE A C 1
ATOM 1544 O O . PHE A 1 192 ? -23.813 -12.900 30.267 1.00 67.00 192 PHE A O 1
ATOM 1551 N N . ASP A 1 193 ? -22.947 -12.663 32.333 1.00 70.38 193 ASP A N 1
ATOM 1552 C CA . ASP A 1 193 ? -24.197 -12.875 33.048 1.00 70.38 193 ASP A CA 1
ATOM 1553 C C . ASP A 1 193 ? -24.818 -11.527 33.421 1.00 70.38 193 ASP A C 1
ATOM 1555 O O . ASP A 1 193 ? -24.410 -10.862 34.370 1.00 70.38 193 ASP A O 1
ATOM 1559 N N . ALA A 1 194 ? -25.846 -11.131 32.670 1.00 68.56 194 ALA A N 1
ATOM 1560 C CA . ALA A 1 194 ? -26.552 -9.873 32.895 1.00 68.56 194 ALA A CA 1
ATOM 1561 C C . ALA A 1 194 ? -27.336 -9.830 34.222 1.00 68.56 194 ALA A C 1
ATOM 1563 O O . ALA A 1 194 ? -27.741 -8.748 34.639 1.00 68.56 194 ALA A O 1
ATOM 1564 N N . LEU A 1 195 ? -27.587 -10.975 34.875 1.00 73.69 195 LEU A N 1
ATOM 1565 C CA . LEU A 1 195 ? -28.278 -11.010 36.169 1.00 73.69 195 LEU A CA 1
ATOM 1566 C C . LEU A 1 195 ? -27.337 -10.702 37.334 1.00 73.69 195 LEU A C 1
ATOM 1568 O O . LEU A 1 195 ? -27.774 -10.112 38.322 1.00 73.69 195 LEU A O 1
ATOM 1572 N N . SER A 1 196 ? -26.072 -11.107 37.224 1.00 76.88 196 SER A N 1
ATOM 1573 C CA . SER A 1 196 ? -25.044 -10.871 38.243 1.00 76.88 196 SER A CA 1
ATOM 1574 C C . SER A 1 196 ? -24.123 -9.690 37.924 1.00 76.88 196 SER A C 1
ATOM 1576 O O . SER A 1 196 ? -23.400 -9.258 38.813 1.00 76.88 196 SER A O 1
ATOM 1578 N N . ASP A 1 197 ? -24.192 -9.129 36.710 1.00 74.88 197 ASP A N 1
ATOM 1579 C CA . ASP A 1 197 ? -23.277 -8.088 36.205 1.00 74.88 197 ASP A CA 1
ATOM 1580 C C . ASP A 1 197 ? -21.802 -8.539 36.245 1.00 74.88 197 ASP A C 1
ATOM 1582 O O . ASP A 1 197 ? -20.872 -7.756 36.448 1.00 74.88 197 ASP A O 1
ATOM 1586 N N . GLU A 1 198 ? -21.583 -9.842 36.050 1.00 68.06 198 GLU A N 1
ATOM 1587 C CA . GLU A 1 198 ? -20.276 -10.487 36.126 1.00 68.06 198 GLU A CA 1
ATOM 1588 C C . GLU A 1 198 ? -19.987 -11.307 34.858 1.00 68.06 198 GLU A C 1
ATOM 1590 O O . GLU A 1 198 ? -20.866 -11.887 34.217 1.00 68.06 198 GLU A O 1
ATOM 1595 N N . TYR A 1 199 ? -18.710 -11.374 34.477 1.00 64.06 199 TYR A N 1
ATOM 1596 C CA . TYR A 1 199 ? -18.243 -12.343 33.487 1.00 64.06 199 TYR A CA 1
ATOM 1597 C C . TYR A 1 199 ? -17.919 -13.651 34.207 1.00 64.06 199 TYR A C 1
ATOM 1599 O O . TYR A 1 199 ? -17.137 -13.644 35.161 1.00 64.06 199 TYR A O 1
ATOM 1607 N N . PHE A 1 200 ? -18.465 -14.778 33.734 1.00 64.81 200 PHE A N 1
ATOM 1608 C CA . PHE A 1 200 ? -18.065 -16.087 34.253 1.00 64.81 200 PHE A CA 1
ATOM 1609 C C . PHE A 1 200 ? -16.538 -16.254 34.110 1.00 64.81 200 PHE A C 1
ATOM 1611 O O . PHE A 1 200 ? -15.978 -15.904 33.064 1.00 64.81 200 PHE A O 1
ATOM 1618 N N . PRO A 1 201 ? -15.841 -16.759 35.143 1.00 55.25 201 PRO A N 1
ATOM 1619 C CA . PRO A 1 201 ? -14.382 -16.824 35.145 1.00 55.25 201 PRO A CA 1
ATOM 1620 C C . PRO A 1 201 ? -13.962 -17.807 34.029 1.00 55.25 201 PRO A C 1
ATOM 1622 O O . PRO A 1 201 ? -14.565 -18.867 33.898 1.00 55.25 201 PRO A O 1
ATOM 1625 N N . TYR A 1 202 ? -13.018 -17.533 33.118 1.00 48.75 202 TYR A N 1
ATOM 1626 C CA . TYR A 1 202 ? -11.730 -16.855 33.247 1.00 48.75 202 TYR A CA 1
ATOM 1627 C C . TYR A 1 202 ? -11.284 -16.278 31.889 1.00 48.75 202 TYR A C 1
ATOM 1629 O O . TYR A 1 202 ? -11.317 -16.973 30.875 1.00 48.75 202 TYR A O 1
ATOM 1637 N N . ALA A 1 203 ? -10.724 -15.071 31.916 1.00 41.00 203 ALA A N 1
ATOM 1638 C CA . ALA A 1 203 ? -9.555 -14.692 31.125 1.00 41.00 203 ALA A CA 1
ATOM 1639 C C . ALA A 1 203 ? -8.738 -13.725 31.996 1.00 41.00 203 ALA A C 1
AT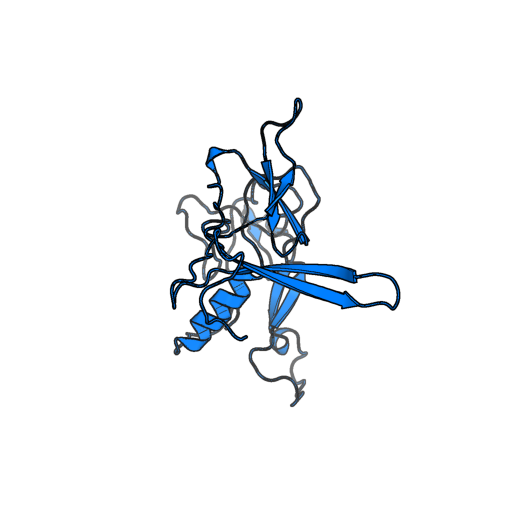OM 1641 O O . ALA A 1 203 ? -8.955 -12.517 31.979 1.00 41.00 203 ALA A O 1
ATOM 1642 N N . ILE A 1 204 ? -7.864 -14.271 32.848 1.00 45.03 204 ILE A N 1
ATOM 1643 C CA . ILE A 1 204 ? -6.814 -13.474 33.495 1.00 45.03 204 ILE A CA 1
ATOM 1644 C C . ILE A 1 204 ? -5.709 -13.344 32.444 1.00 45.03 204 ILE A C 1
ATOM 1646 O O . ILE A 1 204 ? -5.103 -14.354 32.086 1.00 45.03 204 ILE A O 1
ATOM 1650 N N . ILE A 1 205 ? -5.512 -12.135 31.913 1.00 44.75 205 ILE A N 1
ATOM 1651 C CA . ILE A 1 205 ? -4.356 -11.771 31.077 1.00 44.75 205 ILE A CA 1
ATOM 1652 C C . ILE A 1 205 ? -3.294 -11.155 31.982 1.00 44.75 205 ILE A C 1
ATOM 1654 O O . ILE A 1 205 ? -3.676 -10.295 32.811 1.00 44.75 205 ILE A O 1
#

Sequence (205 aa):
NGPFAGKNQSTKEHLDRDRNLKEYPLCPDLEEGTDEIFCSRNILDDLPEGAKNPLLSPGRFYSVLCEKLSFNSSSFTFGSNELDGLYFDKCHIGDGFAACAEMGAQEKCVGHDEPFSFYGETGTIFSLPGESSEKYGISFNNGRTKYFFDEDHFDLVHPRNNYELWFVQRTRREKIILMKKPFQVTWPPCTFDALSDEYFPYAII